Protein AF-A0A959F912-F1 (afdb_monomer)

Solvent-accessible surface area (backbone atoms only — not comparable to full-atom values): 13655 Å² total; per-residue (Å²): 134,69,64,67,59,50,51,50,47,46,48,45,27,67,80,65,75,42,42,72,68,53,50,55,48,48,48,49,59,74,72,33,83,85,62,91,58,66,80,39,68,68,54,30,54,47,53,14,71,49,39,77,30,53,47,70,42,39,74,46,10,72,90,53,38,53,70,70,55,45,54,65,76,41,43,65,58,44,37,48,44,13,48,79,61,28,29,32,15,33,30,50,53,40,47,55,45,43,29,72,75,66,35,59,70,25,51,52,32,41,61,47,32,41,78,38,55,56,76,56,77,45,31,36,79,48,60,52,43,58,67,57,49,38,64,73,66,74,49,94,66,51,57,35,57,50,50,38,43,37,44,12,49,87,50,32,50,52,50,53,34,48,50,39,40,53,37,36,53,48,22,21,63,50,23,73,21,39,39,33,52,84,22,44,25,46,41,33,33,34,48,64,60,32,66,69,50,28,48,55,53,16,43,55,47,23,68,70,48,71,84,50,73,88,42,86,65,63,45,75,39,85,35,51,86,38,71,62,9,32,50,33,57,78,48,48,77,81,33,57,94,36,65,38,77,47,60,80,68,86,76,60,46,28,40,40,38,68,66

Radius of gyration: 19.72 Å; Cα contacts (8 Å, |Δi|>4): 394; chains: 1; bounding box: 38×39×63 Å

Mean predicted aligned error: 9.76 Å

pLDDT: mean 78.01, std 17.85, range [40.06, 98.0]

Secondary structure (DSSP, 8-state):
--HHHHHHHHHHHHHHSS-HHHHHHHHHHHHHTT---TT-HHHHHHHHHHH---HHHHTTBTTT--HHHHHHHTHHHHHHHHHHHTS-HHHHHHHHHHHHHT-HHHHHHHHHHHHSTTTS---TTTT--HHHHHHHHTS---HHHHHHHHHBHHHHHHHHHHHHHHHHHHHHHHHTSEE-TT-HHHHHHHHHH-HHHHHHHHHHHHHHHTTS----SPEEE--TTSHHHHHHHHHGGGGGGG--PPPPPTT--EEEEE-

Structure (mmCIF, N/CA/C/O backbone):
data_AF-A0A959F912-F1
#
_entry.id   AF-A0A959F912-F1
#
loop_
_atom_site.group_PDB
_atom_site.id
_atom_site.type_symbol
_atom_site.label_atom_id
_atom_site.label_alt_id
_atom_site.label_comp_id
_atom_site.label_asym_id
_atom_site.label_entity_id
_atom_site.label_seq_id
_atom_site.pdbx_PDB_ins_code
_atom_site.Cartn_x
_atom_site.Cartn_y
_atom_site.Cartn_z
_atom_site.occupancy
_atom_site.B_iso_or_equiv
_atom_site.auth_seq_id
_atom_site.auth_comp_id
_atom_site.auth_asym_id
_atom_site.auth_atom_id
_atom_site.pdbx_PDB_model_num
ATOM 1 N N . MET A 1 1 ? -17.535 10.616 -15.389 1.00 44.78 1 MET A N 1
ATOM 2 C CA . MET A 1 1 ? -16.067 10.427 -15.461 1.00 44.78 1 MET A CA 1
ATOM 3 C C . MET A 1 1 ? -15.340 11.565 -16.211 1.00 44.78 1 MET A C 1
ATOM 5 O O . MET A 1 1 ? -14.201 11.371 -16.588 1.00 44.78 1 MET A O 1
ATOM 9 N N . SER A 1 2 ? -15.908 12.763 -16.421 1.00 43.06 2 SER A N 1
ATOM 10 C CA . SER A 1 2 ? -15.491 13.595 -17.574 1.00 43.06 2 SER A CA 1
ATOM 11 C C . SER A 1 2 ? -14.604 14.822 -17.328 1.00 43.06 2 SER A C 1
ATOM 13 O O . SER A 1 2 ? -13.930 15.229 -18.269 1.00 43.06 2 SER A O 1
ATOM 15 N N . ASP A 1 3 ? -14.538 15.418 -16.135 1.00 43.94 3 ASP A N 1
ATOM 16 C CA . ASP A 1 3 ? -13.946 16.772 -16.049 1.00 43.94 3 ASP A CA 1
ATOM 17 C C . ASP A 1 3 ? -12.485 16.758 -15.602 1.00 43.94 3 ASP A C 1
ATOM 19 O O . ASP A 1 3 ? -11.643 17.445 -16.174 1.00 43.94 3 ASP A O 1
ATOM 23 N N . LEU A 1 4 ? -12.150 15.905 -14.631 1.00 40.06 4 LEU A N 1
ATOM 24 C CA . LEU A 1 4 ? -10.790 15.815 -14.101 1.00 40.06 4 LEU A CA 1
ATOM 25 C C . LEU A 1 4 ? -9.831 15.156 -15.099 1.00 40.06 4 LEU A C 1
ATOM 27 O O . LEU A 1 4 ? -8.718 15.635 -15.288 1.00 40.06 4 LEU A O 1
ATOM 31 N N . GLU A 1 5 ? -10.262 14.078 -15.761 1.00 41.69 5 GLU A N 1
ATOM 32 C CA . GLU A 1 5 ? -9.457 13.397 -16.781 1.00 41.69 5 GLU A CA 1
ATOM 33 C C . GLU A 1 5 ? -9.155 14.338 -17.956 1.00 41.69 5 GLU A C 1
ATOM 35 O O . GLU A 1 5 ? -8.015 14.418 -18.410 1.00 41.69 5 GLU A O 1
ATOM 40 N N . SER A 1 6 ? -10.148 15.118 -18.387 1.00 45.69 6 SER A N 1
ATOM 41 C CA . SER A 1 6 ? -9.995 16.132 -19.434 1.00 45.69 6 SER A CA 1
ATOM 42 C C . SER A 1 6 ? -9.048 17.255 -19.012 1.00 45.69 6 SER A C 1
ATOM 44 O O . SER A 1 6 ? -8.182 17.642 -19.795 1.00 45.69 6 SER A O 1
ATOM 46 N N . LEU A 1 7 ? -9.141 17.726 -17.763 1.00 45.50 7 LEU A N 1
ATOM 47 C CA . LEU A 1 7 ? -8.233 18.740 -17.219 1.00 45.50 7 LEU A CA 1
ATOM 48 C C . LEU A 1 7 ? -6.785 18.229 -17.141 1.00 45.50 7 LEU A C 1
ATOM 50 O O . LEU A 1 7 ? -5.849 18.958 -17.454 1.00 45.50 7 LEU A O 1
ATOM 54 N N . PHE A 1 8 ? -6.593 16.961 -16.769 1.00 49.97 8 PHE A N 1
ATOM 55 C CA . PHE A 1 8 ? -5.273 16.327 -16.713 1.00 49.97 8 PHE A CA 1
ATOM 56 C C . PHE A 1 8 ? -4.686 16.068 -18.102 1.00 49.97 8 PHE A C 1
ATOM 58 O O . PHE A 1 8 ? -3.508 16.337 -18.329 1.00 49.97 8 PHE A O 1
ATOM 65 N N . ARG A 1 9 ? -5.497 15.595 -19.053 1.00 49.97 9 ARG A N 1
ATOM 66 C CA . ARG A 1 9 ? -5.106 15.468 -20.465 1.00 49.97 9 ARG A CA 1
ATOM 67 C C . ARG A 1 9 ? -4.707 16.822 -21.044 1.00 49.97 9 ARG A C 1
ATOM 69 O O . ARG A 1 9 ? -3.709 16.901 -21.757 1.00 49.97 9 ARG A O 1
ATOM 76 N N . TRP A 1 10 ? -5.458 17.871 -20.707 1.00 58.19 10 TRP A N 1
ATOM 77 C CA . TRP A 1 10 ? -5.144 19.242 -21.087 1.00 58.19 10 TRP A CA 1
ATOM 78 C C . TRP A 1 10 ? -3.834 19.719 -20.458 1.00 58.19 10 TRP A C 1
ATOM 80 O O . TRP A 1 10 ? -2.995 20.228 -21.187 1.00 58.19 10 TRP A O 1
ATOM 90 N N . ALA A 1 11 ? -3.609 19.494 -19.161 1.00 49.31 11 ALA A N 1
ATOM 91 C CA . ALA A 1 11 ? -2.373 19.890 -18.484 1.00 49.31 11 ALA A CA 1
ATOM 92 C C . ALA A 1 11 ? -1.140 19.188 -19.078 1.00 49.31 11 ALA A C 1
ATOM 94 O O . ALA A 1 11 ? -0.163 19.842 -19.422 1.00 49.31 11 ALA A O 1
ATOM 95 N N . ILE A 1 12 ? -1.218 17.873 -19.317 1.00 50.97 12 ILE A N 1
ATOM 96 C CA . ILE A 1 12 ? -0.145 17.115 -19.982 1.00 50.97 12 ILE A CA 1
ATOM 97 C C . ILE A 1 12 ? 0.099 17.651 -21.398 1.00 50.97 12 ILE A C 1
ATOM 99 O O . ILE A 1 12 ? 1.242 17.835 -21.813 1.00 50.97 12 ILE A O 1
ATOM 103 N N . TYR A 1 13 ? -0.966 17.939 -22.145 1.00 46.75 13 TYR A N 1
ATOM 104 C CA . TYR A 1 13 ? -0.837 18.541 -23.466 1.00 46.75 13 TYR A CA 1
ATOM 105 C C . TYR A 1 13 ? -0.248 19.955 -23.417 1.00 46.75 13 TYR A C 1
ATOM 107 O O . TYR A 1 13 ? 0.535 20.320 -24.288 1.00 46.75 13 TYR A O 1
ATOM 115 N N . TYR A 1 14 ? -0.597 20.749 -22.412 1.00 59.88 14 TYR A N 1
ATOM 116 C CA . TYR A 1 14 ? -0.118 22.113 -22.252 1.00 59.88 14 TYR A CA 1
ATOM 117 C C . TYR A 1 14 ? 1.376 22.139 -21.907 1.00 59.88 14 TYR A C 1
ATOM 119 O O . TYR A 1 14 ? 2.149 22.813 -22.590 1.00 59.88 14 TYR A O 1
ATOM 127 N N . ASP A 1 15 ? 1.788 21.333 -20.929 1.00 46.44 15 ASP A N 1
ATOM 128 C CA . ASP A 1 15 ? 3.166 21.283 -20.434 1.00 46.44 15 ASP A CA 1
ATOM 129 C C . ASP A 1 15 ? 4.115 20.573 -21.408 1.00 46.44 15 ASP A C 1
ATOM 131 O O . ASP A 1 15 ? 5.275 20.959 -21.553 1.00 46.44 15 ASP A O 1
ATOM 135 N N . TYR A 1 16 ? 3.625 19.548 -22.113 1.00 47.44 16 TYR A N 1
ATOM 136 C CA . TYR A 1 16 ? 4.472 18.652 -22.908 1.00 47.44 16 TYR A CA 1
ATOM 137 C C . TYR A 1 16 ? 4.150 18.642 -24.404 1.00 47.44 16 TYR A C 1
ATOM 139 O O . TYR A 1 16 ? 4.799 17.926 -25.167 1.00 47.44 16 TYR A O 1
ATOM 147 N N . ARG A 1 17 ? 3.159 19.428 -24.850 1.00 56.03 17 ARG A N 1
ATOM 148 C CA . ARG A 1 17 ? 2.711 19.524 -26.257 1.00 56.03 17 ARG A CA 1
ATOM 149 C C . ARG A 1 17 ? 2.329 18.169 -26.874 1.00 56.03 17 ARG A C 1
ATOM 151 O O . ARG A 1 17 ? 2.382 17.991 -28.090 1.00 56.03 17 ARG A O 1
ATOM 158 N N . THR A 1 18 ? 1.946 17.192 -26.053 1.00 50.41 18 THR A N 1
ATOM 159 C CA .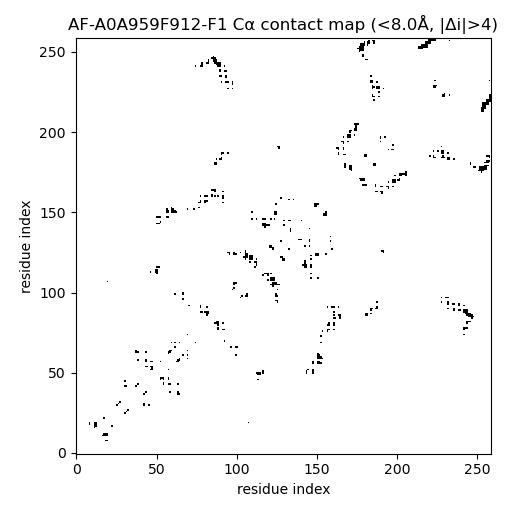 THR A 1 18 ? 1.618 15.825 -26.481 1.00 50.41 18 THR A CA 1
ATOM 160 C C . THR A 1 18 ? 0.531 15.226 -25.590 1.00 50.41 18 THR A C 1
ATOM 162 O O . THR A 1 18 ? 0.364 15.645 -24.451 1.00 50.41 18 THR A O 1
ATOM 165 N N . THR A 1 19 ? -0.237 14.256 -26.092 1.00 54.97 19 THR A N 1
ATOM 166 C CA . THR A 1 19 ? -1.267 13.577 -25.285 1.00 54.97 19 THR A CA 1
ATOM 167 C C . THR A 1 19 ? -0.702 12.313 -24.631 1.00 54.97 19 THR A C 1
ATOM 169 O O . THR A 1 19 ? 0.233 11.723 -25.182 1.00 54.97 19 THR A O 1
ATOM 172 N N . PRO A 1 20 ? -1.277 11.837 -23.511 1.00 49.97 20 PRO A N 1
ATOM 173 C CA . PRO A 1 20 ? -0.893 10.564 -22.893 1.00 49.97 20 PRO A CA 1
ATOM 174 C C . PRO A 1 20 ? -0.883 9.389 -23.882 1.00 49.97 20 PRO A C 1
ATOM 176 O O . PRO A 1 20 ? 0.063 8.607 -23.924 1.00 49.97 20 PRO A O 1
ATOM 179 N N . GLU A 1 21 ? -1.881 9.306 -24.765 1.00 54.38 21 GLU A N 1
ATOM 180 C CA . GLU A 1 21 ? -1.987 8.244 -25.775 1.00 54.38 21 GLU A CA 1
ATOM 181 C C . GLU A 1 21 ? -0.887 8.350 -26.820 1.00 54.38 21 GLU A C 1
ATOM 183 O O . GLU A 1 21 ? -0.426 7.342 -27.350 1.00 54.38 21 GLU A O 1
ATOM 188 N N . ARG A 1 22 ? -0.484 9.575 -27.161 1.00 51.34 22 ARG A N 1
ATOM 189 C CA . ARG A 1 22 ? 0.570 9.826 -28.138 1.00 51.34 22 ARG A CA 1
ATOM 190 C C . ARG A 1 22 ? 1.946 9.606 -27.520 1.00 51.34 22 ARG A C 1
ATOM 192 O O . ARG A 1 22 ? 2.813 9.097 -28.215 1.00 51.34 22 ARG A O 1
ATOM 199 N N . ILE A 1 23 ? 2.123 9.880 -26.226 1.00 55.25 23 ILE A N 1
ATOM 200 C CA . ILE A 1 23 ? 3.303 9.465 -25.453 1.00 55.25 23 ILE A CA 1
ATOM 201 C C . ILE A 1 23 ? 3.411 7.938 -25.465 1.00 55.25 23 ILE A C 1
ATOM 203 O O . ILE A 1 23 ? 4.433 7.414 -25.895 1.00 55.25 23 ILE A O 1
ATOM 207 N N . LEU A 1 24 ? 2.342 7.227 -25.095 1.00 51.06 24 LEU A N 1
ATOM 208 C CA . LEU A 1 24 ? 2.296 5.761 -25.085 1.00 51.06 24 LEU A CA 1
ATOM 209 C C . LEU A 1 24 ? 2.509 5.157 -26.477 1.00 51.06 24 LEU A C 1
ATOM 211 O O . LEU A 1 24 ? 3.242 4.186 -26.628 1.00 51.06 24 LEU A O 1
ATOM 215 N N . ARG A 1 25 ? 1.916 5.746 -27.517 1.00 50.78 25 ARG A N 1
ATOM 216 C CA . ARG A 1 25 ? 2.086 5.301 -28.907 1.00 50.78 25 ARG A CA 1
ATOM 217 C C . ARG A 1 25 ? 3.482 5.597 -29.440 1.00 50.78 25 ARG A C 1
ATOM 219 O O . ARG A 1 25 ? 4.031 4.775 -30.157 1.00 50.78 25 ARG A O 1
ATOM 226 N N . ASN A 1 26 ? 4.072 6.736 -29.090 1.00 53.75 26 ASN A N 1
ATOM 227 C CA . ASN A 1 26 ? 5.437 7.071 -29.485 1.00 53.75 26 ASN A CA 1
ATOM 228 C C . ASN A 1 26 ? 6.461 6.229 -28.722 1.00 53.75 26 ASN A C 1
ATOM 230 O O . ASN A 1 26 ? 7.445 5.832 -29.330 1.00 53.75 26 ASN A O 1
ATOM 234 N N . LEU A 1 27 ? 6.216 5.906 -27.447 1.00 53.22 27 LEU A N 1
ATOM 235 C CA . LEU A 1 27 ? 6.952 4.877 -26.706 1.00 53.22 27 LEU A CA 1
ATOM 236 C C . LEU A 1 27 ? 6.842 3.550 -27.436 1.00 53.22 27 LEU A C 1
ATOM 238 O O . LEU A 1 27 ? 7.850 2.979 -27.816 1.00 53.22 27 LEU A O 1
ATOM 242 N N . ARG A 1 28 ? 5.620 3.107 -27.732 1.00 47.22 28 ARG A N 1
ATOM 243 C CA . ARG A 1 28 ? 5.388 1.852 -28.441 1.00 47.22 28 ARG A CA 1
ATOM 244 C C . ARG A 1 28 ? 6.109 1.809 -29.798 1.00 47.22 28 ARG A C 1
ATOM 246 O O . ARG A 1 28 ? 6.754 0.828 -30.136 1.00 47.22 28 ARG A O 1
ATOM 253 N N . ASN A 1 29 ? 6.059 2.891 -30.563 1.00 50.75 29 ASN A N 1
ATOM 254 C CA . ASN A 1 29 ? 6.624 2.931 -31.910 1.00 50.75 29 ASN A CA 1
ATOM 255 C C . ASN A 1 29 ? 8.144 3.159 -31.928 1.00 50.75 29 ASN A C 1
ATOM 257 O O . ASN A 1 29 ? 8.811 2.635 -32.813 1.00 50.75 29 ASN A O 1
ATOM 261 N N . ARG A 1 30 ? 8.703 3.923 -30.976 1.00 49.84 30 ARG A N 1
ATOM 262 C CA . ARG A 1 30 ? 10.158 4.141 -30.864 1.00 49.84 30 ARG A CA 1
ATOM 263 C C . ARG A 1 30 ? 10.879 3.001 -30.155 1.00 49.84 30 ARG A C 1
ATOM 265 O O . ARG A 1 30 ? 12.046 2.784 -30.448 1.00 49.84 30 ARG A O 1
ATOM 272 N N . LEU A 1 31 ? 10.216 2.323 -29.219 1.00 44.19 31 LEU A N 1
ATOM 273 C CA . LEU A 1 31 ? 10.822 1.263 -28.415 1.00 44.19 31 LEU A CA 1
ATOM 274 C C . LEU A 1 31 ? 10.673 -0.115 -29.046 1.00 44.19 31 LEU A C 1
ATOM 276 O O . LEU A 1 31 ? 11.591 -0.912 -28.917 1.00 44.19 31 LEU A O 1
ATOM 280 N N . TYR A 1 32 ? 9.546 -0.403 -29.707 1.00 46.00 32 TYR A N 1
ATOM 281 C CA . TYR A 1 32 ? 9.246 -1.792 -30.043 1.00 46.00 32 TYR A CA 1
ATOM 282 C C . TYR A 1 32 ? 9.566 -2.185 -31.468 1.00 46.00 32 TYR A C 1
ATOM 284 O O . TYR A 1 32 ? 9.829 -3.353 -31.637 1.00 46.00 32 TYR A O 1
ATOM 292 N N . GLY A 1 33 ? 9.540 -1.338 -32.503 1.00 45.06 33 GLY A N 1
ATOM 293 C CA . GLY A 1 33 ? 9.852 -1.814 -33.869 1.00 45.06 33 GLY A CA 1
ATOM 294 C C . GLY A 1 33 ? 9.206 -3.169 -34.262 1.00 45.06 33 GLY A C 1
ATOM 295 O O . GLY A 1 33 ? 9.808 -3.926 -35.011 1.00 45.06 33 GLY A O 1
ATOM 296 N N . GLY A 1 34 ? 8.029 -3.514 -33.711 1.00 46.81 34 GLY A N 1
ATOM 297 C CA . GLY A 1 34 ? 7.394 -4.834 -33.875 1.00 46.81 34 GLY A CA 1
ATOM 298 C C . GLY A 1 34 ? 7.745 -5.948 -32.863 1.00 46.81 34 GLY A C 1
ATOM 299 O O . GLY A 1 34 ? 7.365 -7.089 -33.102 1.00 46.81 34 GLY A O 1
ATOM 300 N N . VAL A 1 35 ? 8.420 -5.676 -31.745 1.00 43.31 35 VAL A N 1
ATOM 301 C CA . VAL A 1 35 ? 8.731 -6.663 -30.695 1.00 43.31 35 VAL A CA 1
ATOM 302 C C . VAL A 1 35 ? 7.506 -6.866 -29.795 1.00 43.31 35 VAL A C 1
ATOM 304 O O . VAL A 1 35 ? 6.984 -5.920 -29.207 1.00 43.31 35 VAL A O 1
ATOM 307 N N . ASN A 1 36 ? 7.025 -8.110 -29.721 1.00 47.91 36 ASN A N 1
ATOM 308 C CA . ASN A 1 36 ? 5.838 -8.518 -28.955 1.00 47.91 36 ASN A CA 1
ATOM 309 C C . ASN A 1 36 ? 6.148 -8.935 -27.505 1.00 47.91 36 ASN A C 1
ATOM 311 O O . ASN A 1 36 ? 5.223 -9.317 -26.792 1.00 47.91 36 ASN A O 1
ATOM 315 N N . ASP A 1 37 ? 7.410 -8.875 -27.072 1.00 47.88 37 ASP A N 1
ATOM 316 C CA . ASP A 1 37 ? 7.833 -9.369 -25.761 1.00 47.88 37 ASP A CA 1
ATOM 317 C C . ASP A 1 37 ? 8.404 -8.241 -24.887 1.00 47.88 37 ASP A C 1
ATOM 319 O O . ASP A 1 37 ? 9.420 -7.625 -25.206 1.00 47.88 37 ASP A O 1
ATOM 323 N N . LEU A 1 38 ? 7.709 -7.944 -23.786 1.00 51.53 38 LEU A N 1
ATOM 324 C CA . LEU A 1 38 ? 8.070 -6.904 -22.811 1.00 51.53 38 LEU A CA 1
ATOM 325 C C . LEU A 1 38 ? 9.255 -7.315 -21.920 1.00 51.53 38 LEU A C 1
ATOM 327 O O . LEU A 1 38 ? 9.827 -6.461 -21.242 1.00 51.53 38 LEU A O 1
ATOM 331 N N . HIS A 1 39 ? 9.642 -8.595 -21.960 1.00 51.22 39 HIS A N 1
ATOM 332 C CA . HIS A 1 39 ? 10.802 -9.148 -21.252 1.00 51.22 39 HIS A CA 1
ATOM 333 C C . HIS A 1 39 ? 12.096 -9.099 -22.070 1.00 51.22 39 HIS A C 1
ATOM 335 O O . HIS A 1 39 ? 13.132 -9.589 -21.617 1.00 51.22 39 HIS A O 1
ATOM 341 N N . ASP A 1 40 ? 12.067 -8.503 -23.264 1.00 61.06 40 ASP A N 1
ATOM 342 C CA . ASP A 1 40 ? 13.269 -8.299 -24.061 1.00 61.06 40 ASP A CA 1
ATOM 343 C C . ASP A 1 40 ? 14.259 -7.391 -23.306 1.00 61.06 40 ASP A C 1
ATOM 345 O O . ASP A 1 40 ? 13.958 -6.254 -22.924 1.00 61.06 40 ASP A O 1
ATOM 349 N N . THR A 1 41 ? 15.481 -7.890 -23.118 1.00 62.09 41 THR A N 1
ATOM 350 C CA . THR A 1 41 ? 16.633 -7.163 -22.570 1.00 62.09 41 THR A CA 1
ATOM 351 C C . THR A 1 41 ? 16.823 -5.796 -23.246 1.00 62.09 41 THR A C 1
ATOM 353 O O . THR A 1 41 ? 17.310 -4.850 -22.619 1.00 62.09 41 THR A O 1
ATOM 356 N N . SER A 1 42 ? 16.404 -5.650 -24.510 1.00 65.44 42 SER A N 1
ATOM 357 C CA . SER A 1 42 ? 16.402 -4.377 -25.232 1.00 65.44 42 SER A CA 1
ATOM 358 C C . SER A 1 42 ? 15.496 -3.317 -24.578 1.00 65.44 42 SER A C 1
ATOM 360 O O . SER A 1 42 ? 15.933 -2.178 -24.396 1.00 65.44 42 SER A O 1
ATOM 362 N N . VAL A 1 43 ? 14.292 -3.689 -24.128 1.00 66.94 43 VAL A N 1
ATOM 363 C CA . VAL A 1 43 ? 13.301 -2.802 -23.492 1.00 66.94 43 VAL A CA 1
ATOM 364 C C . VAL A 1 43 ? 13.783 -2.357 -22.111 1.00 66.94 43 VAL A C 1
ATOM 366 O O . VAL A 1 43 ? 13.762 -1.162 -21.799 1.00 66.94 43 VAL A O 1
ATOM 369 N N . ILE A 1 44 ? 14.311 -3.294 -21.317 1.00 74.06 44 ILE A N 1
ATOM 370 C CA . ILE A 1 44 ? 14.886 -3.019 -19.991 1.00 74.06 44 ILE A CA 1
ATOM 371 C C . ILE A 1 44 ? 16.026 -1.996 -20.096 1.00 74.06 44 ILE A C 1
ATOM 373 O O . ILE A 1 44 ? 16.060 -1.010 -19.356 1.00 74.06 44 ILE A O 1
ATOM 377 N N . ASN A 1 45 ? 16.931 -2.182 -21.060 1.00 73.94 45 ASN A N 1
ATOM 378 C CA . ASN A 1 45 ? 18.066 -1.285 -21.275 1.00 73.94 45 ASN A CA 1
ATOM 379 C C . ASN A 1 45 ? 17.653 0.108 -21.766 1.00 73.94 45 ASN A C 1
ATOM 381 O O . ASN A 1 45 ? 18.383 1.080 -21.553 1.00 73.94 45 ASN A O 1
ATOM 385 N N . VAL A 1 46 ? 16.516 0.248 -22.454 1.00 73.00 46 VAL A N 1
ATOM 386 C CA . VAL A 1 46 ? 16.017 1.577 -22.825 1.00 73.00 46 VAL A CA 1
ATOM 387 C C . VAL A 1 46 ? 15.402 2.283 -21.622 1.00 73.00 46 VAL A C 1
ATOM 389 O O . VAL A 1 46 ? 15.775 3.423 -21.357 1.00 73.00 46 VAL A O 1
ATOM 392 N N . TYR A 1 47 ? 14.531 1.623 -20.857 1.00 73.06 47 TYR A N 1
ATOM 393 C CA . TYR A 1 47 ? 13.958 2.237 -19.656 1.00 73.06 47 TYR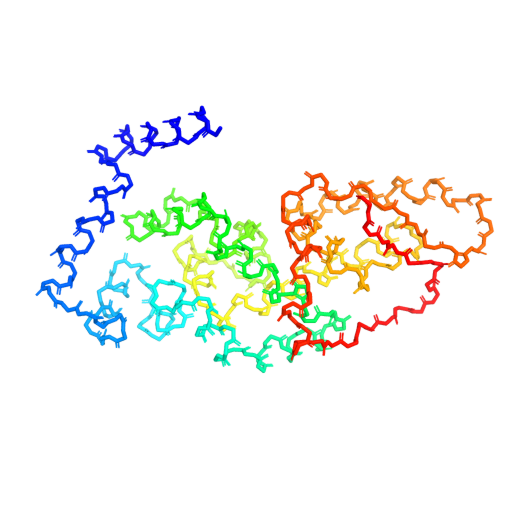 A CA 1
ATOM 394 C C . TYR A 1 47 ? 15.027 2.603 -18.627 1.00 73.06 47 TYR A C 1
ATOM 396 O O . TYR A 1 47 ? 14.964 3.691 -18.062 1.00 73.06 47 TYR A O 1
ATOM 404 N N . SER A 1 48 ? 16.047 1.760 -18.451 1.00 78.44 48 SER A N 1
ATOM 405 C CA . SER A 1 48 ? 17.188 2.059 -17.581 1.00 78.44 48 SER A CA 1
ATOM 406 C C . SER A 1 48 ? 17.892 3.358 -17.994 1.00 78.44 48 SER A C 1
ATOM 408 O O . SER A 1 48 ? 18.103 4.234 -17.162 1.00 78.44 48 SER A O 1
ATOM 410 N N . ARG A 1 49 ? 18.149 3.553 -19.296 1.00 75.06 49 ARG A N 1
ATOM 411 C CA . ARG A 1 49 ? 18.765 4.784 -19.827 1.00 75.06 49 ARG A CA 1
ATOM 412 C C . ARG A 1 49 ? 17.878 6.026 -19.732 1.00 75.06 49 ARG A C 1
ATOM 414 O O . ARG A 1 49 ? 18.404 7.127 -19.686 1.00 75.06 49 ARG A O 1
ATOM 421 N N . LEU A 1 50 ? 16.555 5.866 -19.776 1.00 70.94 50 LEU A N 1
ATOM 422 C CA . LEU A 1 50 ? 15.614 6.991 -19.706 1.00 70.94 50 LEU A CA 1
ATOM 423 C C . LEU A 1 50 ? 15.343 7.455 -18.270 1.00 70.94 50 LEU A C 1
ATOM 425 O O . LEU A 1 50 ? 15.045 8.623 -18.050 1.00 70.94 50 LEU A O 1
ATOM 429 N N . THR A 1 51 ? 15.406 6.536 -17.310 1.00 69.38 51 THR A N 1
ATOM 430 C CA . THR A 1 51 ? 15.010 6.779 -15.913 1.00 69.38 51 THR A CA 1
ATOM 431 C C . THR A 1 51 ? 16.184 6.982 -14.963 1.00 69.38 51 THR A C 1
ATOM 433 O O . THR A 1 51 ? 15.959 7.327 -13.807 1.00 69.38 51 THR A O 1
ATOM 436 N N . ASP A 1 52 ? 17.409 6.719 -15.426 1.00 77.25 52 ASP A N 1
ATOM 437 C CA . ASP A 1 52 ? 18.622 6.562 -14.613 1.00 77.25 52 ASP A CA 1
ATOM 438 C C . ASP A 1 52 ? 18.549 5.416 -13.578 1.00 77.25 52 ASP A C 1
ATOM 440 O O . ASP A 1 52 ? 19.441 5.267 -12.742 1.00 77.25 52 ASP A O 1
ATOM 444 N N . CYS A 1 53 ? 17.520 4.563 -13.636 1.00 79.62 53 CYS A N 1
ATOM 445 C CA . CYS A 1 53 ? 17.423 3.370 -12.797 1.00 79.62 53 CYS A CA 1
ATOM 446 C C . CYS A 1 53 ? 18.268 2.234 -13.368 1.00 79.62 53 CYS A C 1
ATOM 448 O O . CYS A 1 53 ? 18.437 2.118 -14.584 1.00 79.62 53 CYS A O 1
ATOM 450 N N . SER A 1 54 ? 18.763 1.336 -12.515 1.00 87.25 54 SER A N 1
ATOM 451 C CA . SER A 1 54 ? 19.517 0.180 -13.002 1.00 87.25 54 SER A CA 1
ATOM 452 C C . SER A 1 54 ? 18.623 -0.760 -13.824 1.00 87.25 54 SER A C 1
ATOM 454 O O . SER A 1 54 ? 17.424 -0.892 -13.567 1.00 87.25 54 SER A O 1
ATOM 456 N N . ALA A 1 55 ? 19.206 -1.456 -14.805 1.00 85.69 55 ALA A N 1
ATOM 457 C CA . ALA A 1 55 ? 18.498 -2.481 -15.580 1.00 85.69 55 ALA A CA 1
ATOM 458 C C . ALA A 1 55 ? 17.842 -3.533 -14.669 1.00 85.69 55 ALA A C 1
ATOM 460 O O . ALA A 1 55 ? 16.728 -3.991 -14.920 1.00 85.69 55 ALA A O 1
ATOM 461 N N . GLU A 1 56 ? 18.504 -3.858 -13.559 1.00 88.75 56 GLU A N 1
ATOM 462 C CA . GLU A 1 56 ? 17.980 -4.762 -12.547 1.00 88.75 56 GLU A CA 1
ATOM 463 C C . GLU A 1 56 ? 16.705 -4.206 -11.885 1.00 88.75 56 GLU A C 1
ATOM 465 O O . GLU A 1 56 ? 15.698 -4.908 -11.838 1.00 88.75 56 GLU A O 1
ATOM 470 N N . GLN A 1 57 ? 16.694 -2.939 -11.453 1.00 86.06 57 GLN A N 1
ATOM 471 C CA . GLN A 1 57 ? 15.502 -2.287 -10.888 1.00 86.06 57 GLN A CA 1
ATOM 472 C C . GLN A 1 57 ? 14.345 -2.242 -11.892 1.00 86.06 57 GLN A C 1
ATOM 474 O O . GLN A 1 57 ? 13.203 -2.550 -11.548 1.00 86.06 57 GLN A O 1
ATOM 479 N N . ILE A 1 58 ? 14.640 -1.925 -13.155 1.00 82.62 58 ILE A N 1
ATOM 480 C CA . ILE A 1 58 ? 13.640 -1.907 -14.225 1.00 82.62 58 ILE A CA 1
ATOM 481 C C . ILE A 1 58 ? 13.045 -3.296 -14.456 1.00 82.62 58 ILE A C 1
ATOM 483 O O . ILE A 1 58 ? 11.825 -3.403 -14.555 1.00 82.62 58 ILE A O 1
ATOM 487 N N . SER A 1 59 ? 13.857 -4.358 -14.458 1.00 84.00 59 SER A N 1
ATOM 488 C CA . SER A 1 59 ? 13.391 -5.749 -14.622 1.00 84.00 59 SER A CA 1
ATOM 489 C C . SER A 1 59 ? 12.423 -6.227 -13.527 1.00 84.00 59 SER A C 1
ATOM 491 O O . SER A 1 59 ? 11.785 -7.276 -13.650 1.00 84.00 59 SER A O 1
ATOM 493 N N . ARG A 1 60 ? 12.338 -5.470 -12.428 1.00 87.31 60 ARG A N 1
ATOM 494 C CA . ARG A 1 60 ? 11.452 -5.705 -11.286 1.00 87.31 60 ARG A CA 1
ATOM 495 C C . ARG A 1 60 ? 10.306 -4.701 -11.200 1.00 87.31 60 ARG A C 1
ATOM 497 O O . ARG A 1 60 ? 9.573 -4.702 -10.216 1.00 87.31 60 ARG A O 1
ATOM 504 N N . SER A 1 61 ? 10.159 -3.829 -12.190 1.00 78.81 61 SER A N 1
ATOM 505 C CA . SER A 1 61 ? 9.208 -2.724 -12.135 1.00 78.81 61 SER A CA 1
ATOM 506 C C . SER A 1 61 ? 7.886 -3.015 -12.830 1.00 78.81 61 SER A C 1
ATOM 508 O O . SER A 1 61 ? 7.798 -3.850 -13.731 1.00 78.81 61 SER A O 1
ATOM 510 N N . HIS A 1 62 ? 6.858 -2.243 -12.470 1.00 73.94 62 HIS A N 1
ATOM 511 C CA . HIS A 1 62 ? 5.561 -2.260 -13.153 1.00 73.94 62 HIS A CA 1
ATOM 512 C C . HIS A 1 62 ? 5.626 -1.823 -14.625 1.00 73.94 62 HIS A C 1
ATOM 514 O O . HIS A 1 62 ? 4.639 -1.953 -15.345 1.00 73.94 62 HIS A O 1
ATOM 520 N N . LEU A 1 63 ? 6.759 -1.275 -15.080 1.00 73.19 63 LEU A N 1
ATOM 521 C CA . LEU A 1 63 ? 6.943 -0.883 -16.476 1.00 73.19 63 LEU A CA 1
ATOM 522 C C . LEU A 1 63 ? 7.051 -2.093 -17.406 1.00 73.19 63 LEU A C 1
ATOM 524 O O . LEU A 1 63 ? 6.728 -1.972 -18.585 1.00 73.19 63 LEU A O 1
ATOM 528 N N . VAL A 1 64 ? 7.505 -3.234 -16.880 1.00 74.00 64 VAL A N 1
ATOM 529 C CA . VAL A 1 64 ? 7.755 -4.460 -17.658 1.00 74.00 64 VAL A CA 1
ATOM 530 C C . VAL A 1 64 ? 7.070 -5.698 -17.076 1.00 74.00 64 VAL A C 1
ATOM 532 O O . VAL A 1 64 ? 6.969 -6.705 -17.764 1.00 74.00 64 VAL A O 1
ATOM 535 N N . LEU A 1 65 ? 6.572 -5.634 -15.836 1.00 71.25 65 LEU A N 1
ATOM 536 C CA . LEU A 1 65 ? 5.800 -6.709 -15.208 1.00 71.25 65 LEU A CA 1
ATOM 537 C C . LEU A 1 65 ? 4.315 -6.364 -15.185 1.00 71.25 65 LEU A C 1
ATOM 539 O O . LEU A 1 65 ? 3.940 -5.301 -14.699 1.00 71.25 65 LEU A O 1
ATOM 543 N N . SER A 1 66 ? 3.457 -7.290 -15.609 1.00 73.50 66 SER A N 1
ATOM 544 C CA . SER A 1 66 ? 2.029 -7.240 -15.285 1.00 73.50 66 SER A CA 1
ATOM 545 C C . SER A 1 66 ? 1.793 -7.462 -13.785 1.00 73.50 66 SER A C 1
ATOM 547 O O . SER A 1 66 ? 2.621 -8.051 -13.085 1.00 73.50 66 SER A O 1
ATOM 549 N N . ILE A 1 67 ? 0.622 -7.062 -13.274 1.00 79.38 67 ILE A N 1
ATOM 550 C CA . ILE A 1 67 ? 0.278 -7.297 -11.862 1.00 79.38 67 ILE A CA 1
ATOM 551 C C . ILE A 1 67 ? 0.260 -8.789 -11.503 1.00 79.38 67 ILE A C 1
ATOM 553 O O . ILE A 1 67 ? 0.703 -9.165 -10.422 1.00 79.38 67 ILE A O 1
ATOM 557 N N . SER A 1 68 ? -0.184 -9.657 -12.417 1.00 77.50 68 SER A N 1
ATOM 558 C CA . SER A 1 68 ? -0.186 -11.108 -12.194 1.00 77.50 68 SER A CA 1
ATOM 559 C C . SER A 1 68 ? 1.236 -11.652 -12.046 1.00 77.50 68 SER A C 1
ATOM 561 O O . SER A 1 68 ? 1.505 -12.437 -11.137 1.00 77.50 68 SER A O 1
ATOM 563 N N . GLU A 1 69 ? 2.158 -11.225 -12.913 1.00 80.25 69 GLU A N 1
ATOM 564 C CA . GLU A 1 69 ? 3.570 -11.615 -12.828 1.00 80.25 69 GLU A CA 1
ATOM 565 C C . GLU A 1 69 ? 4.219 -11.068 -11.558 1.00 80.25 69 GLU A C 1
ATOM 567 O O . GLU A 1 69 ? 4.938 -11.797 -10.878 1.00 80.25 69 GLU A O 1
ATOM 572 N N . PHE A 1 70 ? 3.928 -9.815 -11.199 1.00 85.06 70 PHE A N 1
ATOM 573 C CA . PHE A 1 70 ? 4.423 -9.201 -9.972 1.00 85.06 70 PHE A CA 1
ATOM 574 C C . PHE A 1 70 ? 3.979 -9.989 -8.734 1.00 85.06 70 PHE A C 1
ATOM 576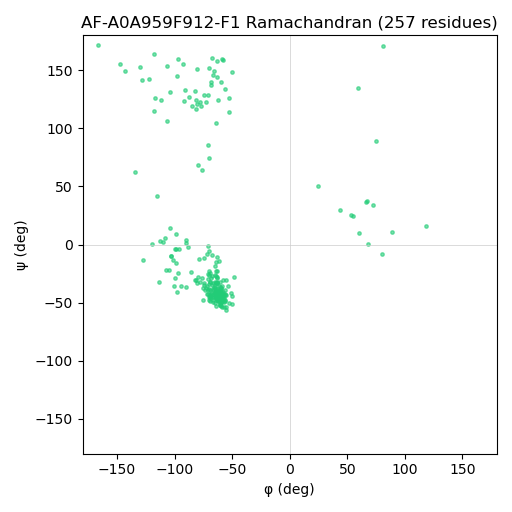 O O . PHE A 1 70 ? 4.814 -10.403 -7.928 1.00 85.06 70 PHE A O 1
ATOM 583 N N . LEU A 1 71 ? 2.674 -10.240 -8.591 1.00 86.38 71 LEU A N 1
ATOM 584 C CA . LEU A 1 71 ? 2.125 -10.964 -7.444 1.00 86.38 71 LEU A CA 1
ATOM 585 C C . LEU A 1 71 ? 2.644 -12.402 -7.382 1.00 86.38 71 LEU A C 1
ATOM 587 O O . LEU A 1 71 ? 2.946 -12.886 -6.295 1.00 86.38 71 LEU A O 1
ATOM 591 N N . GLY A 1 72 ? 2.792 -13.071 -8.529 1.00 88.69 72 GLY A N 1
ATOM 592 C CA . GLY A 1 72 ? 3.367 -14.412 -8.601 1.00 88.69 72 GLY A CA 1
ATOM 593 C C . GLY A 1 72 ? 4.839 -14.444 -8.184 1.00 88.69 72 GLY A C 1
ATOM 594 O O . GLY A 1 72 ? 5.221 -15.237 -7.322 1.00 88.69 72 GLY A O 1
ATOM 595 N N . ARG A 1 73 ? 5.663 -13.556 -8.755 1.00 93.06 73 ARG A N 1
ATOM 596 C CA . ARG A 1 73 ? 7.118 -13.513 -8.538 1.00 93.06 73 ARG A CA 1
ATOM 597 C C . ARG A 1 73 ? 7.491 -13.066 -7.127 1.00 93.06 73 ARG A C 1
ATOM 599 O O . ARG A 1 73 ? 8.409 -13.631 -6.542 1.00 93.06 73 ARG A O 1
ATOM 606 N N . TYR A 1 74 ? 6.774 -12.089 -6.573 1.00 94.44 74 TYR A N 1
ATOM 607 C CA . TYR A 1 74 ? 7.097 -11.478 -5.278 1.00 94.44 74 TYR A CA 1
ATOM 608 C C . TYR A 1 74 ? 6.197 -11.937 -4.130 1.00 94.44 74 TYR A C 1
ATOM 610 O O . TYR A 1 74 ? 6.221 -11.342 -3.050 1.00 94.44 74 TYR A O 1
ATOM 618 N N . LYS A 1 75 ? 5.432 -13.021 -4.317 1.00 96.00 75 LYS A N 1
ATOM 619 C CA . LYS A 1 75 ? 4.535 -13.554 -3.286 1.00 96.00 75 LYS A CA 1
ATOM 620 C C . LYS A 1 75 ? 5.225 -13.737 -1.935 1.00 96.00 75 LYS A C 1
ATOM 622 O O . LYS A 1 75 ? 4.732 -13.263 -0.914 1.00 96.00 75 LYS A O 1
ATOM 627 N N . GLN A 1 76 ? 6.373 -14.415 -1.938 1.00 97.38 76 GLN A N 1
ATOM 628 C CA . GLN A 1 76 ? 7.110 -14.708 -0.709 1.00 97.38 76 GLN A CA 1
ATOM 629 C C . GLN A 1 76 ? 7.660 -13.438 -0.058 1.00 97.38 76 GLN A C 1
ATOM 631 O O . GLN A 1 76 ? 7.558 -13.303 1.157 1.00 97.38 76 GLN A O 1
ATOM 636 N N . ASN A 1 77 ? 8.155 -12.477 -0.846 1.00 97.12 77 ASN A N 1
ATOM 637 C CA . ASN A 1 77 ? 8.616 -11.188 -0.330 1.00 97.12 77 ASN A CA 1
ATOM 638 C C . ASN A 1 77 ? 7.479 -10.431 0.366 1.00 97.12 77 ASN A C 1
ATOM 640 O O . ASN A 1 77 ? 7.647 -9.991 1.498 1.00 97.12 77 ASN A O 1
ATOM 644 N N . ILE A 1 78 ? 6.299 -10.346 -0.259 1.00 96.56 78 ILE A N 1
ATOM 645 C CA . ILE A 1 78 ? 5.123 -9.688 0.333 1.00 96.56 78 ILE A CA 1
ATOM 646 C C . ILE A 1 78 ? 4.747 -10.349 1.663 1.00 96.56 78 ILE A C 1
ATOM 648 O O . ILE A 1 78 ? 4.590 -9.667 2.676 1.00 96.56 78 ILE A O 1
ATOM 652 N N . MET A 1 79 ? 4.639 -11.681 1.679 1.00 98.00 79 MET A N 1
ATOM 653 C CA . MET A 1 79 ? 4.279 -12.427 2.887 1.00 98.00 79 MET A CA 1
ATOM 654 C C . MET A 1 79 ? 5.329 -12.284 3.995 1.00 98.00 79 MET A C 1
ATOM 656 O O . MET A 1 79 ? 4.969 -12.136 5.162 1.00 98.00 79 MET A O 1
ATOM 660 N N . GLN A 1 80 ? 6.618 -12.318 3.650 1.00 97.75 80 GLN A N 1
ATOM 661 C CA . GLN A 1 80 ? 7.715 -12.178 4.604 1.00 97.75 80 GLN A CA 1
ATOM 662 C C . GLN A 1 80 ? 7.757 -10.774 5.215 1.00 97.75 80 GLN A C 1
ATOM 664 O O . GLN A 1 80 ? 7.822 -10.658 6.439 1.00 97.75 80 GLN A O 1
ATOM 669 N N . GLU A 1 81 ? 7.676 -9.723 4.394 1.00 96.56 81 GLU A N 1
ATOM 670 C CA . GLU A 1 81 ? 7.715 -8.332 4.861 1.00 96.56 81 GLU A CA 1
ATOM 671 C C . GLU A 1 81 ? 6.493 -7.972 5.719 1.00 96.56 81 GLU A C 1
ATOM 673 O O . GLU A 1 81 ? 6.623 -7.245 6.708 1.00 96.56 81 GLU A O 1
ATOM 678 N N . ALA A 1 82 ? 5.313 -8.504 5.384 1.00 96.19 82 ALA A N 1
ATOM 679 C CA . ALA A 1 82 ? 4.108 -8.334 6.190 1.00 96.19 82 ALA A CA 1
ATOM 680 C C . ALA A 1 82 ? 4.198 -9.089 7.524 1.00 96.19 82 ALA A C 1
ATOM 682 O O . ALA A 1 82 ? 3.918 -8.519 8.581 1.00 96.19 82 ALA A O 1
ATOM 683 N N . ARG A 1 83 ? 4.651 -10.352 7.497 1.00 96.56 83 ARG A N 1
ATOM 684 C CA . ARG A 1 83 ? 4.815 -11.180 8.700 1.00 96.56 83 ARG A CA 1
ATOM 685 C C . ARG A 1 83 ? 5.834 -10.583 9.664 1.00 96.56 83 ARG A C 1
ATOM 687 O O . ARG A 1 83 ? 5.548 -10.514 10.855 1.00 96.56 83 ARG A O 1
ATOM 694 N N . SER A 1 84 ? 6.989 -10.128 9.175 1.00 96.38 84 SER A N 1
ATOM 695 C CA . SER A 1 84 ? 8.029 -9.521 10.021 1.00 96.38 84 SER A CA 1
ATOM 696 C C . SER A 1 84 ? 7.566 -8.231 10.706 1.00 96.38 84 SER A C 1
ATOM 698 O O . SER A 1 84 ? 8.094 -7.867 11.753 1.00 96.38 84 SER A O 1
ATOM 700 N N . ARG A 1 85 ? 6.546 -7.566 10.150 1.00 95.12 85 ARG A N 1
ATOM 701 C CA . ARG A 1 85 ? 5.919 -6.356 10.705 1.00 95.12 85 ARG A CA 1
ATOM 702 C C . ARG A 1 85 ? 4.620 -6.620 11.460 1.00 95.12 85 ARG A C 1
ATOM 704 O O . ARG A 1 85 ? 4.054 -5.687 12.026 1.00 95.12 85 ARG A O 1
ATOM 711 N N . GLY A 1 86 ? 4.138 -7.860 11.482 1.00 94.62 86 GLY A N 1
ATOM 712 C CA . GLY A 1 86 ? 2.900 -8.226 12.162 1.00 94.62 86 GLY A CA 1
ATOM 713 C C . GLY A 1 86 ? 1.643 -7.612 11.537 1.00 94.62 86 GLY A C 1
ATOM 714 O O . GLY A 1 86 ? 0.728 -7.242 12.272 1.00 94.62 86 GLY A O 1
ATOM 715 N N . ILE A 1 87 ? 1.589 -7.489 10.208 1.00 95.25 87 ILE A N 1
ATOM 716 C CA . ILE A 1 87 ? 0.398 -7.056 9.458 1.00 95.25 87 ILE A CA 1
ATOM 717 C C . ILE A 1 87 ? -0.090 -8.163 8.511 1.00 95.25 87 ILE A C 1
ATOM 719 O O . ILE A 1 87 ? 0.635 -9.117 8.223 1.00 95.25 87 ILE A O 1
ATOM 723 N N . ASP A 1 88 ? -1.324 -8.039 8.023 1.00 96.44 88 ASP A N 1
ATOM 724 C CA . ASP A 1 88 ? -1.880 -8.954 7.023 1.00 96.44 88 ASP A CA 1
ATOM 725 C C . ASP A 1 88 ? -1.318 -8.646 5.626 1.00 96.44 88 ASP A C 1
ATOM 727 O O . ASP A 1 88 ? -1.528 -7.555 5.085 1.00 96.44 88 ASP A O 1
ATOM 731 N N . ALA A 1 89 ? -0.631 -9.610 5.011 1.00 97.25 89 ALA A N 1
ATOM 732 C CA . ALA A 1 89 ? -0.076 -9.467 3.667 1.00 97.25 89 ALA A CA 1
ATOM 733 C C . ALA A 1 89 ? -1.156 -9.308 2.591 1.00 97.25 89 ALA A C 1
ATOM 735 O O . ALA A 1 89 ? -0.856 -8.779 1.520 1.00 97.25 89 ALA A O 1
ATOM 736 N N . ARG A 1 90 ? -2.414 -9.682 2.868 1.00 97.81 90 ARG A N 1
ATOM 737 C CA . ARG A 1 90 ? -3.539 -9.395 1.965 1.00 97.81 90 ARG A CA 1
ATOM 738 C C . ARG A 1 90 ? -3.732 -7.898 1.768 1.00 97.81 90 ARG A C 1
ATOM 740 O O . ARG A 1 90 ? -3.950 -7.477 0.639 1.00 97.81 90 ARG A O 1
ATOM 747 N N . ALA A 1 91 ? -3.580 -7.090 2.820 1.00 96.12 91 ALA A N 1
ATOM 748 C CA . ALA A 1 91 ? -3.678 -5.635 2.715 1.00 96.12 91 ALA A CA 1
ATOM 749 C C . ALA A 1 91 ? -2.579 -5.069 1.803 1.00 96.12 91 ALA A C 1
ATOM 751 O O . ALA A 1 91 ? -2.862 -4.236 0.945 1.00 96.12 91 ALA A O 1
ATOM 752 N N . VAL A 1 92 ? -1.346 -5.572 1.942 1.00 95.25 92 VAL A N 1
ATOM 753 C CA . VAL A 1 92 ? -0.197 -5.170 1.112 1.00 95.25 92 VAL A CA 1
ATOM 754 C C . VAL A 1 92 ? -0.431 -5.551 -0.351 1.00 95.25 92 VAL A C 1
ATOM 756 O O . VAL A 1 92 ? -0.362 -4.688 -1.223 1.00 95.25 92 VAL A O 1
ATOM 759 N N . ALA A 1 93 ? -0.758 -6.817 -0.624 1.00 95.44 93 ALA A N 1
ATOM 760 C CA . ALA A 1 93 ? -1.003 -7.308 -1.979 1.00 95.44 93 ALA A CA 1
ATOM 761 C C . ALA A 1 93 ? -2.188 -6.593 -2.650 1.00 95.44 93 ALA A C 1
ATOM 763 O O . ALA A 1 93 ? -2.091 -6.200 -3.814 1.00 95.44 93 ALA A O 1
ATOM 764 N N . ALA A 1 94 ? -3.283 -6.376 -1.916 1.00 94.94 94 ALA A N 1
ATOM 765 C CA . ALA A 1 94 ? -4.469 -5.705 -2.431 1.00 94.94 94 ALA A CA 1
ATOM 766 C C . ALA A 1 94 ? -4.217 -4.216 -2.705 1.00 94.94 94 ALA A C 1
ATOM 768 O O . ALA A 1 94 ? -4.625 -3.724 -3.753 1.00 94.94 94 ALA A O 1
ATOM 769 N N . ALA A 1 95 ? -3.502 -3.504 -1.825 1.00 92.12 95 ALA A N 1
ATOM 770 C CA . ALA A 1 95 ? -3.135 -2.110 -2.074 1.00 92.12 95 ALA A CA 1
ATOM 771 C C . ALA A 1 95 ? -2.214 -1.986 -3.294 1.00 92.12 95 ALA A C 1
ATOM 773 O O . ALA A 1 95 ? -2.498 -1.200 -4.188 1.00 92.12 95 ALA A O 1
ATOM 774 N N . ILE A 1 96 ? -1.170 -2.814 -3.386 1.00 88.00 96 ILE A N 1
ATOM 775 C CA . ILE A 1 96 ? -0.278 -2.878 -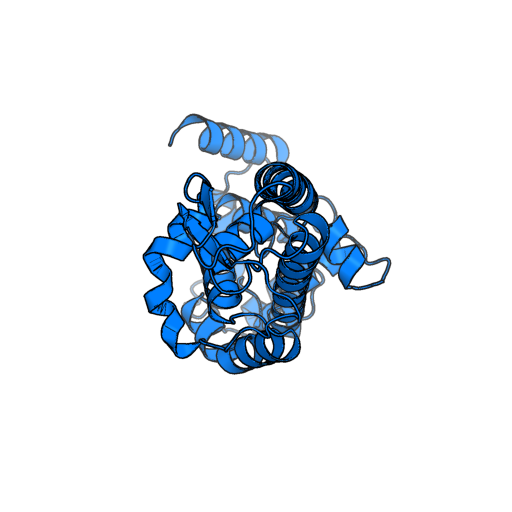4.556 1.00 88.00 96 ILE A CA 1
ATOM 776 C C . ILE A 1 96 ? -1.080 -3.136 -5.843 1.00 88.00 96 ILE A C 1
ATOM 778 O O . ILE A 1 96 ? -0.859 -2.470 -6.854 1.00 88.00 96 ILE A O 1
ATOM 782 N N . SER A 1 97 ? -2.042 -4.061 -5.804 1.00 88.00 97 SER A N 1
ATOM 783 C CA . SER A 1 97 ? -2.885 -4.391 -6.960 1.00 88.00 97 SER A CA 1
ATOM 784 C C . SER A 1 97 ? -3.814 -3.251 -7.353 1.00 88.00 97 SER A C 1
ATOM 786 O O . SER A 1 97 ? -3.898 -2.923 -8.534 1.00 88.00 97 SER A O 1
ATOM 788 N N . TRP A 1 98 ? -4.446 -2.591 -6.380 1.00 87.00 98 TRP A N 1
ATOM 789 C CA . TRP A 1 98 ? -5.263 -1.405 -6.628 1.00 87.00 98 TRP A CA 1
ATOM 790 C C . TRP A 1 98 ? -4.445 -0.295 -7.287 1.00 87.00 98 TRP A C 1
ATOM 792 O O . TRP A 1 98 ? -4.872 0.318 -8.264 1.00 87.00 98 TRP A O 1
ATOM 802 N N . GLU A 1 99 ? -3.232 -0.065 -6.795 1.00 78.75 99 GLU A N 1
ATOM 803 C CA . GLU A 1 99 ? -2.341 0.953 -7.341 1.00 78.75 99 GLU A CA 1
ATOM 804 C C . GLU A 1 99 ? -1.924 0.626 -8.778 1.00 78.75 99 GLU A C 1
ATOM 806 O O . GLU A 1 99 ? -1.817 1.514 -9.628 1.00 78.75 99 GLU A O 1
ATOM 811 N N . PHE A 1 100 ? -1.806 -0.664 -9.086 1.00 75.00 100 PHE A N 1
ATOM 812 C CA . PHE A 1 100 ? -1.536 -1.140 -10.430 1.00 75.00 100 PHE A CA 1
ATOM 813 C C . PHE A 1 100 ? -2.747 -1.080 -11.359 1.00 75.00 100 PHE A C 1
ATOM 815 O O . PHE A 1 100 ? -2.570 -0.835 -12.544 1.00 75.00 100 PHE A O 1
ATOM 822 N N . GLN A 1 101 ? -3.961 -1.350 -10.886 1.00 73.38 101 GLN A N 1
ATOM 823 C CA . GLN A 1 101 ? -5.132 -1.567 -11.746 1.00 73.38 101 GLN A CA 1
ATOM 824 C C . GLN A 1 101 ? -6.040 -0.342 -11.834 1.00 73.38 101 GLN A C 1
ATOM 826 O O . GLN A 1 101 ? -6.537 -0.030 -12.917 1.00 73.38 101 GLN A O 1
ATOM 831 N N . GLU A 1 102 ? -6.169 0.406 -10.742 1.00 77.12 102 GLU A N 1
ATOM 832 C CA . GLU A 1 102 ? -7.183 1.447 -10.565 1.00 77.12 102 GLU A CA 1
ATOM 833 C C . GLU A 1 102 ? -6.577 2.855 -10.487 1.00 77.12 102 GLU A C 1
ATOM 835 O O . GLU A 1 102 ? -7.168 3.813 -10.992 1.00 77.12 102 GLU A O 1
ATOM 840 N N . ASN A 1 103 ? -5.361 3.017 -9.944 1.00 70.56 103 ASN A N 1
ATOM 841 C CA . ASN A 1 103 ? -4.716 4.334 -9.854 1.00 70.56 103 ASN A CA 1
ATOM 842 C C . ASN A 1 103 ? -4.072 4.775 -11.180 1.00 70.56 103 ASN A C 1
ATOM 844 O O . ASN A 1 103 ? -2.854 4.888 -11.330 1.00 70.56 103 ASN A O 1
ATOM 848 N N . LEU A 1 104 ? -4.911 5.052 -12.179 1.00 65.69 104 LEU A N 1
ATOM 849 C CA . LEU A 1 104 ? -4.485 5.558 -13.490 1.00 65.69 104 LEU A CA 1
ATOM 850 C C . LEU A 1 104 ? -3.663 6.848 -13.378 1.00 65.69 104 LEU A C 1
ATOM 852 O O . LEU A 1 104 ? -2.668 7.006 -14.082 1.00 65.69 104 LEU A O 1
ATOM 856 N N . LYS A 1 105 ? -4.043 7.753 -12.467 1.00 62.81 105 LYS A N 1
ATOM 857 C CA . LYS A 1 105 ? -3.314 9.006 -12.242 1.00 62.81 105 LYS A CA 1
ATOM 858 C C . LYS A 1 105 ? -1.898 8.737 -11.733 1.00 62.81 105 LYS A C 1
ATOM 860 O O . LYS A 1 105 ? -0.964 9.350 -12.240 1.00 62.81 105 LYS A O 1
ATOM 865 N N . GLY A 1 106 ? -1.742 7.820 -10.777 1.00 63.59 106 GLY A N 1
ATOM 866 C CA . GLY A 1 106 ? -0.435 7.428 -10.256 1.00 63.59 106 GLY A CA 1
ATOM 867 C C . GLY A 1 106 ? 0.468 6.840 -11.331 1.00 63.59 106 GLY A C 1
ATOM 868 O O . GLY A 1 106 ? 1.544 7.376 -11.592 1.00 63.59 106 GLY A O 1
ATOM 869 N N . ARG A 1 107 ? -0.042 5.853 -12.073 1.00 63.09 107 ARG A N 1
ATOM 870 C CA . ARG A 1 107 ? 0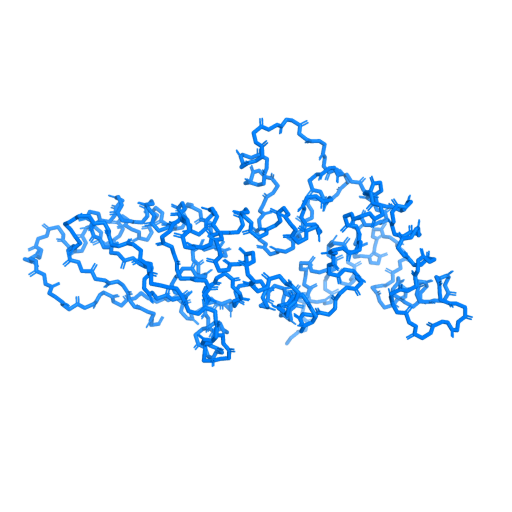.691 5.227 -13.184 1.00 63.09 107 ARG A CA 1
ATOM 871 C C . ARG A 1 107 ? 1.143 6.229 -14.243 1.00 63.09 107 ARG A C 1
ATOM 873 O O . ARG A 1 107 ? 2.276 6.179 -14.707 1.00 63.09 107 ARG A O 1
ATOM 880 N N . LEU A 1 108 ? 0.287 7.179 -14.620 1.00 62.69 108 LEU A N 1
ATOM 881 C CA . LEU A 1 108 ? 0.659 8.207 -15.596 1.00 62.69 108 LEU A CA 1
ATOM 882 C C . LEU A 1 108 ? 1.778 9.124 -15.090 1.00 62.69 108 LEU A C 1
ATOM 884 O O . LEU A 1 108 ? 2.604 9.561 -15.891 1.00 62.69 108 LEU A O 1
ATOM 888 N N . THR A 1 109 ? 1.842 9.397 -13.783 1.00 62.69 109 THR A N 1
ATOM 889 C CA . THR A 1 109 ? 2.969 10.155 -13.222 1.00 62.69 109 THR A CA 1
ATOM 890 C C . THR A 1 109 ? 4.277 9.372 -13.254 1.00 62.69 109 THR A C 1
ATOM 892 O O . THR A 1 109 ? 5.312 9.987 -13.491 1.00 62.69 109 THR A O 1
ATOM 895 N N . ASP A 1 110 ? 4.242 8.046 -13.123 1.00 63.06 110 ASP A N 1
ATOM 896 C CA . ASP A 1 110 ? 5.440 7.204 -13.248 1.00 63.06 110 ASP A CA 1
ATOM 897 C C . ASP A 1 110 ? 5.985 7.235 -14.669 1.00 63.06 110 ASP A C 1
ATOM 899 O O . ASP A 1 110 ? 7.166 7.497 -14.882 1.00 63.06 110 ASP A O 1
ATOM 903 N N . TYR A 1 111 ? 5.104 7.108 -15.665 1.00 62.31 111 TYR A N 1
ATOM 904 C CA . TYR A 1 111 ? 5.499 7.289 -17.061 1.00 62.31 111 TYR A CA 1
ATOM 905 C C . TYR A 1 111 ? 6.019 8.703 -17.340 1.00 62.31 111 TYR A C 1
ATOM 907 O O . TYR A 1 111 ? 6.952 8.863 -18.123 1.00 62.31 111 TYR A O 1
ATOM 915 N N . ALA A 1 112 ? 5.467 9.738 -16.701 1.00 62.53 112 ALA A N 1
ATOM 916 C CA . ALA A 1 112 ? 5.987 11.099 -16.829 1.00 62.53 112 ALA A CA 1
ATOM 917 C C . ALA A 1 112 ? 7.390 11.248 -16.213 1.00 62.53 112 ALA A C 1
ATOM 919 O O . ALA A 1 112 ? 8.211 11.994 -16.751 1.00 62.53 112 ALA A O 1
ATOM 920 N N . GLN A 1 113 ? 7.699 10.517 -15.135 1.00 60.31 113 GLN A N 1
ATOM 921 C CA . GLN A 1 113 ? 9.041 10.488 -14.546 1.00 60.31 113 GLN A CA 1
ATOM 922 C C . GLN A 1 113 ? 10.090 9.872 -15.480 1.00 60.31 113 GLN A C 1
ATOM 924 O O . GLN A 1 113 ? 11.242 10.281 -15.411 1.00 60.31 113 GLN A O 1
ATOM 929 N N . ILE A 1 114 ? 9.700 8.988 -16.405 1.00 61.78 114 ILE A N 1
ATOM 930 C CA . ILE A 1 114 ? 10.601 8.461 -17.449 1.00 61.78 114 ILE A CA 1
ATOM 931 C C . ILE A 1 114 ? 11.097 9.573 -18.387 1.00 61.78 114 ILE A C 1
ATOM 933 O O . ILE A 1 114 ? 12.212 9.509 -18.888 1.00 61.78 114 ILE A O 1
ATOM 937 N N . PHE A 1 115 ? 10.285 10.601 -18.647 1.00 57.50 115 PHE A N 1
ATOM 938 C CA . PHE A 1 115 ? 10.648 11.689 -19.568 1.00 57.50 115 PHE A CA 1
ATOM 939 C C . PHE A 1 115 ? 11.211 12.921 -18.868 1.00 57.50 115 PHE A C 1
ATOM 941 O O . PHE A 1 115 ? 11.934 13.708 -19.480 1.00 57.50 115 PHE A O 1
ATOM 948 N N . PHE A 1 116 ? 10.856 13.105 -17.598 1.00 60.44 116 PHE A N 1
ATOM 949 C CA . PHE A 1 116 ? 11.271 14.244 -16.788 1.00 60.44 116 PHE A CA 1
ATOM 950 C C . PHE A 1 116 ? 11.735 13.774 -15.405 1.00 60.44 116 PHE A C 1
ATOM 952 O O . PHE A 1 116 ? 11.122 14.152 -14.394 1.00 60.44 116 PHE A O 1
ATOM 959 N N . PRO A 1 117 ? 12.802 12.954 -15.342 1.00 57.44 117 PRO A N 1
ATOM 960 C CA . PRO A 1 117 ? 13.320 12.454 -14.080 1.00 57.44 117 PRO A CA 1
ATOM 961 C C . PRO A 1 117 ? 13.661 13.633 -13.168 1.00 57.44 117 PRO A C 1
ATOM 963 O O . PRO A 1 117 ? 14.209 14.654 -13.586 1.00 57.44 117 PRO A O 1
ATOM 966 N N . GLY A 1 118 ? 13.239 13.536 -11.911 1.00 51.78 118 GLY A N 1
ATOM 967 C CA . GLY A 1 118 ? 13.518 14.551 -10.902 1.00 51.78 118 GLY A CA 1
ATOM 968 C C . GLY A 1 118 ? 12.635 15.809 -10.910 1.00 51.78 118 GLY A C 1
ATOM 969 O O . GLY A 1 118 ? 12.732 16.601 -9.976 1.00 51.78 118 GLY A O 1
ATOM 970 N N . LYS A 1 119 ? 11.765 16.009 -11.913 1.00 51.97 119 LYS A N 1
ATOM 971 C CA . LYS A 1 119 ? 10.936 17.231 -12.037 1.00 51.97 119 LYS A CA 1
ATOM 972 C C . LYS A 1 119 ? 9.506 17.095 -11.528 1.00 51.97 119 LYS A C 1
ATOM 974 O O . LYS A 1 119 ? 8.836 18.102 -11.320 1.00 51.97 119 LYS A O 1
ATOM 979 N N . THR A 1 120 ? 9.027 15.872 -11.337 1.00 49.00 120 THR A N 1
ATOM 980 C CA . THR A 1 120 ? 7.694 15.611 -10.792 1.00 49.00 120 THR A CA 1
ATOM 981 C C . THR A 1 120 ? 7.834 14.756 -9.546 1.00 49.00 120 THR A C 1
ATOM 983 O O . THR A 1 120 ? 8.689 13.870 -9.475 1.00 49.00 120 THR A O 1
ATOM 986 N N . SER A 1 121 ? 7.002 15.021 -8.541 1.00 48.62 121 SER A N 1
ATOM 987 C CA . SER A 1 121 ? 7.068 14.293 -7.278 1.00 48.62 121 SER A CA 1
ATOM 988 C C . SER A 1 121 ? 6.756 12.809 -7.429 1.00 48.62 121 SER A C 1
ATOM 990 O O . SER A 1 121 ? 7.125 12.089 -6.515 1.00 48.62 121 SER A O 1
ATOM 992 N N . GLY A 1 122 ? 6.181 12.346 -8.551 1.00 47.44 122 GLY A N 1
ATOM 993 C CA . GLY A 1 122 ? 5.806 10.951 -8.817 1.00 47.44 122 GLY A CA 1
ATOM 994 C C . GLY A 1 122 ? 4.816 10.395 -7.799 1.00 47.44 122 GLY A C 1
ATOM 995 O O . GLY A 1 122 ? 4.980 10.554 -6.592 1.00 47.44 122 GLY A O 1
ATOM 996 N N . ILE A 1 123 ? 3.782 9.711 -8.264 1.00 47.25 123 ILE A N 1
ATOM 997 C CA . ILE A 1 123 ? 2.816 9.014 -7.404 1.00 47.25 123 ILE A CA 1
ATOM 998 C C . ILE A 1 123 ? 2.931 7.508 -7.691 1.00 47.25 123 ILE A C 1
ATOM 1000 O O . ILE A 1 123 ? 1.929 6.806 -7.829 1.00 47.25 123 ILE A O 1
ATOM 1004 N N . GLY A 1 124 ? 4.165 7.022 -7.839 1.00 50.28 124 GLY A N 1
ATOM 1005 C CA . GLY A 1 124 ? 4.416 5.619 -8.148 1.00 50.28 124 GLY A CA 1
ATOM 1006 C C . GLY A 1 124 ? 4.104 4.690 -7.016 1.00 50.28 124 GLY A C 1
ATOM 1007 O O . GLY A 1 124 ? 4.121 5.137 -5.873 1.00 50.28 124 GLY A O 1
ATOM 1008 N N . TRP A 1 125 ? 3.743 3.445 -7.363 1.00 52.28 125 TRP A N 1
ATOM 1009 C CA . TRP A 1 125 ? 3.130 2.446 -6.468 1.00 52.28 125 TRP A CA 1
ATOM 1010 C C . TRP A 1 125 ? 2.405 3.103 -5.297 1.00 52.28 125 TRP A C 1
ATOM 1012 O O . TRP A 1 125 ? 2.620 2.825 -4.118 1.00 52.28 125 TRP A O 1
ATOM 1022 N N . GLY A 1 126 ? 1.563 4.054 -5.670 1.00 46.50 126 GLY A N 1
ATOM 1023 C CA . GLY A 1 126 ? 0.445 4.400 -4.870 1.00 46.50 126 GLY A CA 1
ATOM 1024 C C . GLY A 1 126 ? 0.610 5.196 -3.627 1.00 46.50 126 GLY A C 1
ATOM 1025 O O . GLY A 1 126 ? 0.599 4.656 -2.527 1.00 46.50 126 GLY A O 1
ATOM 1026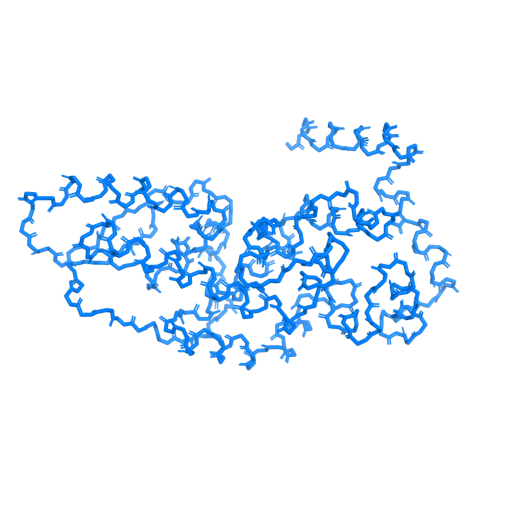 N N . SER A 1 127 ? 0.560 6.510 -3.785 1.00 48.41 127 SER A N 1
ATOM 1027 C CA . SER A 1 127 ? 0.300 7.401 -2.654 1.00 48.41 127 SER A CA 1
ATOM 1028 C C . SER A 1 127 ? 1.437 7.439 -1.625 1.00 48.41 127 SER A C 1
ATOM 1030 O O . SER A 1 127 ? 1.355 8.206 -0.669 1.00 48.41 127 SER A O 1
ATOM 1032 N N . MET A 1 128 ? 2.535 6.700 -1.836 1.00 57.69 128 MET A N 1
ATOM 1033 C CA . MET A 1 128 ? 3.759 6.868 -1.067 1.00 57.69 128 MET A CA 1
ATOM 1034 C C . MET A 1 128 ? 4.397 8.191 -1.468 1.00 57.69 128 MET A C 1
ATOM 1036 O O . MET A 1 128 ? 5.222 8.273 -2.379 1.00 57.69 128 MET A O 1
ATOM 1040 N N . HIS A 1 129 ? 3.953 9.253 -0.809 1.00 59.22 129 HIS A N 1
ATOM 1041 C CA . HIS A 1 129 ? 4.456 10.604 -0.972 1.00 59.22 129 HIS A CA 1
ATOM 1042 C C . HIS A 1 129 ? 5.990 10.634 -0.872 1.00 59.22 129 HIS A C 1
ATOM 1044 O O . HIS A 1 129 ? 6.616 9.817 -0.199 1.00 59.22 129 HIS A O 1
ATOM 1050 N N . THR A 1 130 ? 6.623 11.558 -1.595 1.00 64.75 130 THR A N 1
ATOM 1051 C CA . THR A 1 130 ? 8.096 11.622 -1.714 1.00 64.75 130 THR A CA 1
ATOM 1052 C C . THR A 1 130 ? 8.751 11.793 -0.355 1.00 64.75 130 THR A C 1
ATOM 1054 O O . THR A 1 130 ? 9.787 11.195 -0.090 1.00 64.75 130 THR A O 1
ATOM 1057 N N . GLN A 1 131 ? 8.092 12.551 0.518 1.00 68.12 131 GLN A N 1
ATOM 1058 C CA . GLN A 1 131 ? 8.511 12.797 1.891 1.00 68.12 131 GLN A CA 1
ATOM 1059 C C . GLN A 1 131 ? 8.481 11.503 2.719 1.00 68.12 131 GLN A C 1
ATOM 1061 O O . GLN A 1 131 ? 9.415 11.217 3.462 1.00 68.12 131 GLN A O 1
ATOM 1066 N N . GLU A 1 132 ? 7.450 10.681 2.549 1.00 69.06 132 GLU A N 1
ATOM 1067 C CA . GLU A 1 132 ? 7.278 9.400 3.227 1.00 69.06 132 GLU A CA 1
ATOM 1068 C C . GLU A 1 132 ? 8.298 8.371 2.741 1.00 69.06 132 GLU A C 1
ATOM 1070 O O . GLU A 1 132 ? 8.912 7.704 3.572 1.00 69.06 132 GLU A O 1
ATOM 1075 N N . ALA A 1 133 ? 8.541 8.294 1.429 1.00 68.00 133 ALA A N 1
ATOM 1076 C CA . ALA A 1 133 ? 9.602 7.458 0.872 1.00 68.00 133 ALA A CA 1
ATOM 1077 C C . ALA A 1 133 ? 10.978 7.878 1.421 1.00 68.00 133 ALA A C 1
ATOM 1079 O O . ALA A 1 133 ? 11.692 7.043 1.967 1.00 68.00 133 ALA A O 1
ATOM 1080 N N . GLN A 1 134 ? 11.303 9.177 1.385 1.00 72.38 134 GLN A N 1
ATOM 1081 C CA . GLN A 1 134 ? 12.550 9.726 1.943 1.00 72.38 134 GLN A CA 1
ATOM 1082 C C . GLN A 1 134 ? 12.717 9.421 3.433 1.00 72.38 134 GLN A C 1
ATOM 1084 O O . GLN A 1 134 ? 13.804 9.057 3.884 1.00 72.38 134 GLN A O 1
ATOM 1089 N N . ARG A 1 135 ? 11.639 9.561 4.213 1.00 74.12 135 ARG A N 1
ATOM 1090 C CA . ARG A 1 135 ? 11.650 9.264 5.649 1.00 74.12 135 ARG A CA 1
ATOM 1091 C C . ARG A 1 135 ? 11.991 7.798 5.905 1.00 74.12 135 ARG A C 1
ATOM 1093 O O . ARG A 1 135 ? 12.721 7.502 6.848 1.00 74.12 135 ARG A O 1
ATOM 1100 N N . LEU A 1 136 ? 11.451 6.894 5.094 1.00 67.56 136 LEU A N 1
ATOM 1101 C CA . LEU A 1 136 ? 11.620 5.456 5.271 1.00 67.56 136 LEU A CA 1
ATOM 1102 C C . LEU A 1 136 ? 12.967 4.939 4.745 1.00 67.56 136 LEU A C 1
ATOM 1104 O O . LEU A 1 136 ? 13.488 3.975 5.298 1.00 67.56 136 LEU A O 1
ATOM 1108 N N . THR A 1 137 ? 13.565 5.591 3.746 1.00 70.50 137 THR A N 1
ATOM 1109 C CA . THR A 1 137 ? 14.884 5.220 3.197 1.00 70.50 137 THR A CA 1
ATOM 1110 C C . THR A 1 137 ? 16.062 5.877 3.928 1.00 70.50 137 THR A C 1
ATOM 1112 O O . THR A 1 137 ? 17.213 5.608 3.589 1.00 70.50 137 THR A O 1
ATOM 1115 N N . GLN A 1 138 ? 15.795 6.734 4.926 1.00 64.56 138 GLN A N 1
ATOM 1116 C CA . GLN A 1 138 ? 16.775 7.360 5.835 1.00 64.56 138 GLN A CA 1
ATOM 1117 C C . GLN A 1 138 ? 17.940 8.102 5.147 1.00 64.56 138 GLN A C 1
ATOM 1119 O O . GLN A 1 138 ? 19.015 8.273 5.719 1.00 64.56 138 GLN A O 1
ATOM 1124 N N . SER A 1 139 ? 17.738 8.578 3.922 1.00 60.56 139 SER A N 1
ATOM 1125 C CA . SER A 1 139 ? 18.805 9.111 3.070 1.00 60.56 139 SER A CA 1
ATOM 1126 C C . SER A 1 139 ? 18.318 10.304 2.251 1.00 60.56 139 SER A C 1
ATOM 1128 O O . SER A 1 139 ? 17.145 10.413 1.888 1.00 60.56 139 SER A O 1
ATOM 1130 N N . ARG A 1 140 ? 19.240 11.231 1.958 1.00 63.44 140 ARG A N 1
ATOM 1131 C CA . ARG A 1 140 ? 19.005 12.357 1.042 1.00 63.44 140 ARG A CA 1
ATOM 1132 C C . ARG A 1 140 ? 19.052 11.860 -0.403 1.00 63.44 140 ARG A C 1
ATOM 1134 O O . ARG A 1 140 ? 19.945 12.237 -1.152 1.00 63.44 140 ARG A O 1
ATOM 1141 N N . HIS A 1 141 ? 18.115 10.996 -0.770 1.00 66.62 141 HIS A N 1
ATOM 1142 C CA . HIS A 1 141 ? 17.953 10.602 -2.158 1.00 66.62 141 HIS A CA 1
ATOM 1143 C C . HIS A 1 141 ? 17.444 11.783 -2.983 1.00 66.62 141 HIS A C 1
ATOM 1145 O O . HIS A 1 141 ? 16.544 12.530 -2.576 1.00 66.62 141 HIS A O 1
ATOM 1151 N N . SER A 1 142 ? 18.027 11.925 -4.163 1.00 71.19 142 SER A N 1
ATOM 1152 C CA . SER A 1 142 ? 17.496 12.735 -5.244 1.00 71.19 142 SER A CA 1
ATOM 1153 C C . SER A 1 142 ? 16.102 12.246 -5.651 1.00 71.19 142 SER A C 1
ATOM 1155 O O . SER A 1 142 ? 15.692 11.111 -5.398 1.00 71.19 142 SER A O 1
ATOM 1157 N N . VAL A 1 143 ? 15.338 13.120 -6.303 1.00 66.81 143 VAL A N 1
ATOM 1158 C CA . VAL A 1 143 ? 13.985 12.783 -6.768 1.00 66.81 143 VAL A CA 1
ATOM 1159 C C . VAL A 1 143 ? 14.009 11.647 -7.809 1.00 66.81 143 VAL A C 1
ATOM 1161 O O . VAL A 1 143 ? 13.057 10.871 -7.864 1.00 66.81 143 VAL A O 1
ATOM 1164 N N . SER A 1 144 ? 15.089 11.500 -8.586 1.00 67.44 144 SER A N 1
ATOM 1165 C CA . SER A 1 144 ? 15.285 10.375 -9.516 1.00 67.44 144 SER A CA 1
ATOM 1166 C C . SER A 1 144 ? 15.528 9.051 -8.786 1.00 67.44 144 SER A C 1
ATOM 1168 O O . SER A 1 144 ? 14.867 8.064 -9.091 1.00 67.44 144 SER A O 1
ATOM 1170 N N . GLU A 1 145 ? 16.380 9.021 -7.760 1.00 74.69 145 GLU A N 1
ATOM 1171 C CA . GLU A 1 145 ? 16.591 7.809 -6.951 1.00 74.69 145 GLU A CA 1
ATOM 1172 C C . GLU A 1 145 ? 15.293 7.340 -6.278 1.00 74.69 145 GLU A C 1
ATOM 1174 O O . GLU A 1 145 ? 14.991 6.148 -6.258 1.00 74.69 145 GLU A O 1
ATOM 1179 N N . ILE A 1 146 ? 14.474 8.276 -5.789 1.00 71.81 146 ILE A N 1
ATOM 1180 C CA . ILE A 1 146 ? 13.164 7.957 -5.201 1.00 71.81 146 ILE A CA 1
ATOM 1181 C C . ILE A 1 146 ? 12.210 7.381 -6.251 1.00 71.81 146 ILE A C 1
ATOM 1183 O O . ILE A 1 146 ? 11.431 6.480 -5.938 1.00 71.81 146 ILE A O 1
ATOM 1187 N N . ALA A 1 147 ? 12.263 7.867 -7.493 1.00 71.62 147 ALA A N 1
ATOM 1188 C CA . ALA A 1 147 ? 11.499 7.286 -8.593 1.00 71.62 147 ALA A CA 1
ATOM 1189 C C . ALA A 1 147 ? 11.904 5.822 -8.834 1.00 71.62 147 ALA A C 1
ATOM 1191 O O . ALA A 1 147 ? 11.036 4.953 -8.907 1.00 71.62 147 ALA A O 1
ATOM 1192 N N . CYS A 1 148 ? 13.206 5.525 -8.857 1.00 78.31 148 CYS A N 1
ATOM 1193 C CA . CYS A 1 148 ? 13.709 4.158 -9.014 1.00 78.31 148 CYS A CA 1
ATOM 1194 C C . CYS A 1 148 ? 13.299 3.237 -7.860 1.00 78.31 148 CYS A C 1
ATOM 1196 O O . CYS A 1 148 ? 12.832 2.125 -8.096 1.00 78.31 148 CYS A O 1
ATOM 1198 N N . ILE A 1 149 ? 13.404 3.722 -6.620 1.00 78.19 149 ILE A N 1
ATOM 1199 C CA . ILE A 1 149 ? 12.968 3.007 -5.409 1.00 78.19 149 ILE A CA 1
ATOM 1200 C C . ILE A 1 149 ? 11.476 2.691 -5.454 1.00 78.19 149 ILE A C 1
ATOM 1202 O O . ILE A 1 149 ? 11.047 1.634 -4.999 1.00 78.19 149 ILE A O 1
ATOM 1206 N N . ARG A 1 150 ? 10.662 3.601 -5.984 1.00 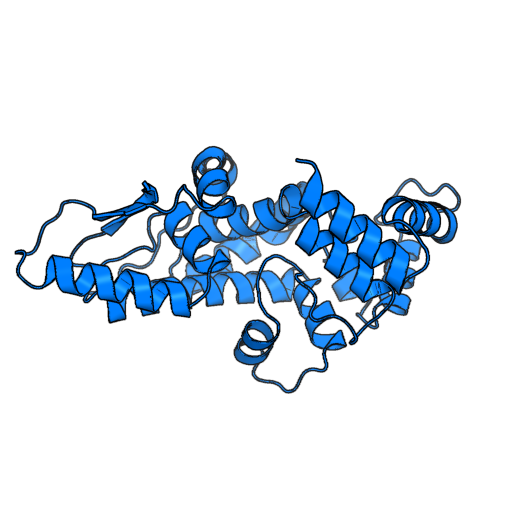74.31 150 ARG A N 1
ATOM 1207 C CA . ARG A 1 150 ? 9.237 3.325 -6.136 1.00 74.31 150 ARG A CA 1
ATOM 1208 C C . ARG A 1 150 ? 9.017 2.281 -7.202 1.00 74.31 150 ARG A C 1
ATOM 1210 O O . ARG A 1 150 ? 8.291 1.341 -6.945 1.00 74.31 150 ARG A O 1
ATOM 1217 N N . MET A 1 151 ? 9.636 2.418 -8.370 1.00 75.25 151 MET A N 1
ATOM 1218 C CA . MET A 1 151 ? 9.409 1.496 -9.479 1.00 75.25 151 MET A CA 1
ATOM 1219 C C . MET A 1 151 ? 9.843 0.060 -9.163 1.00 75.25 151 MET A C 1
ATOM 1221 O O . MET A 1 151 ? 9.173 -0.853 -9.633 1.00 75.25 151 MET A O 1
ATOM 1225 N N . ASP A 1 152 ? 10.883 -0.148 -8.353 1.00 84.75 152 ASP A N 1
ATOM 1226 C CA . ASP A 1 152 ? 11.417 -1.471 -8.010 1.00 84.75 152 ASP A CA 1
ATOM 1227 C C . ASP A 1 152 ? 10.573 -2.227 -6.956 1.00 84.75 152 ASP A C 1
ATOM 1229 O O . ASP A 1 152 ? 10.394 -1.786 -5.819 1.00 84.75 152 ASP A O 1
ATOM 1233 N N . ALA A 1 153 ? 10.104 -3.429 -7.319 1.00 85.75 153 ALA A N 1
ATOM 1234 C CA . ALA A 1 153 ? 9.381 -4.339 -6.428 1.00 85.75 153 ALA A CA 1
ATOM 1235 C C . ALA A 1 153 ? 10.092 -4.582 -5.086 1.00 85.75 153 ALA A C 1
ATOM 1237 O O . ALA A 1 153 ? 9.458 -4.582 -4.028 1.00 85.75 153 ALA A O 1
ATOM 1238 N N . MET A 1 154 ? 11.409 -4.806 -5.124 1.00 88.06 154 MET A N 1
ATOM 1239 C CA . MET A 1 154 ? 12.181 -5.225 -3.949 1.00 88.06 154 MET A CA 1
ATOM 1240 C C . MET A 1 154 ? 12.301 -4.121 -2.906 1.00 88.06 154 MET A C 1
ATOM 1242 O O . MET A 1 154 ? 12.472 -4.406 -1.723 1.00 88.06 154 MET A O 1
ATOM 12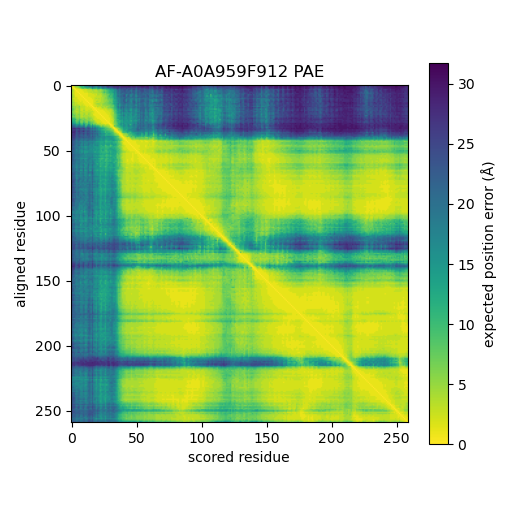46 N N . THR A 1 155 ? 12.184 -2.869 -3.332 1.00 85.19 155 THR A N 1
ATOM 1247 C CA . THR A 1 155 ? 12.196 -1.706 -2.452 1.00 85.19 155 THR A CA 1
ATOM 1248 C C . THR A 1 155 ? 10.787 -1.274 -2.074 1.00 85.19 155 THR A C 1
ATOM 1250 O O . THR A 1 155 ? 10.562 -0.877 -0.935 1.00 85.19 155 THR A O 1
ATOM 1253 N N . VAL A 1 156 ? 9.805 -1.388 -2.967 1.00 83.94 156 VAL A N 1
ATOM 1254 C CA . VAL A 1 156 ? 8.454 -0.892 -2.683 1.00 83.94 156 VAL A CA 1
ATOM 1255 C C . VAL A 1 156 ? 7.679 -1.766 -1.700 1.00 83.94 156 VAL A C 1
ATOM 1257 O O . VAL A 1 156 ? 7.017 -1.240 -0.808 1.00 83.94 156 VAL A O 1
ATOM 1260 N N . ILE A 1 157 ? 7.801 -3.092 -1.793 1.00 91.50 157 ILE A N 1
ATOM 1261 C CA . ILE A 1 157 ? 7.123 -4.038 -0.894 1.00 91.50 157 ILE A CA 1
ATOM 1262 C C . ILE A 1 157 ? 7.449 -3.759 0.586 1.00 91.50 157 ILE A C 1
ATOM 1264 O O . ILE A 1 157 ? 6.506 -3.574 1.367 1.00 91.50 157 ILE A O 1
ATOM 1268 N N . PRO A 1 158 ? 8.731 -3.682 1.008 1.00 91.31 158 PRO A N 1
ATOM 1269 C CA . PRO A 1 158 ? 9.058 -3.388 2.402 1.00 91.31 158 PRO A CA 1
ATOM 1270 C C . PRO A 1 158 ? 8.598 -1.991 2.831 1.00 91.31 158 PRO A C 1
ATOM 1272 O O . PRO A 1 158 ? 8.199 -1.815 3.983 1.00 91.31 158 PRO A O 1
ATOM 1275 N N . LEU A 1 159 ? 8.606 -1.003 1.928 1.00 88.25 159 LEU A N 1
ATOM 1276 C CA . LEU A 1 159 ? 8.149 0.355 2.229 1.00 88.25 159 LEU A CA 1
ATOM 1277 C C . LEU A 1 159 ? 6.630 0.422 2.446 1.00 88.25 159 LEU A C 1
ATOM 1279 O O . LEU A 1 159 ? 6.179 1.038 3.413 1.00 88.25 159 LEU A O 1
ATOM 1283 N N . VAL A 1 160 ? 5.837 -0.237 1.594 1.00 90.75 160 VAL A N 1
ATOM 1284 C CA . VAL A 1 160 ? 4.372 -0.319 1.737 1.00 90.75 160 VAL A CA 1
ATOM 1285 C C . VAL A 1 160 ? 4.016 -1.025 3.039 1.00 90.75 160 VAL A C 1
ATOM 1287 O O . VAL A 1 160 ? 3.229 -0.504 3.832 1.00 90.75 160 VAL A O 1
ATOM 1290 N N . ALA A 1 161 ? 4.645 -2.175 3.299 1.00 94.00 161 ALA A N 1
ATOM 1291 C CA . ALA A 1 161 ? 4.429 -2.926 4.527 1.00 94.00 161 ALA A CA 1
ATOM 1292 C C . ALA A 1 161 ? 4.793 -2.094 5.770 1.00 94.00 161 ALA A C 1
ATOM 1294 O O . ALA A 1 161 ? 4.036 -2.067 6.742 1.00 94.00 161 ALA A O 1
ATOM 1295 N N . GLN A 1 162 ? 5.912 -1.361 5.734 1.00 93.56 162 GLN A N 1
ATOM 1296 C CA . GLN A 1 162 ? 6.302 -0.475 6.831 1.00 93.56 162 GLN A CA 1
ATOM 1297 C C . GLN A 1 162 ? 5.297 0.654 7.040 1.00 93.56 162 GLN A C 1
ATOM 1299 O O . GLN A 1 162 ? 4.910 0.923 8.173 1.00 93.56 162 GLN A O 1
ATOM 1304 N N . PHE A 1 163 ? 4.833 1.300 5.973 1.00 92.00 163 PHE A N 1
ATOM 1305 C CA . PHE A 1 163 ? 3.897 2.409 6.107 1.00 92.00 163 PHE A CA 1
ATOM 1306 C C . PHE A 1 163 ? 2.532 1.958 6.642 1.00 92.00 163 PHE A C 1
ATOM 1308 O O . PHE A 1 163 ? 1.941 2.631 7.489 1.00 92.00 163 PHE A O 1
ATOM 1315 N N . MET A 1 164 ? 2.052 0.785 6.222 1.00 94.62 164 MET A N 1
ATOM 1316 C CA . MET A 1 164 ? 0.854 0.169 6.796 1.00 94.62 164 MET A CA 1
ATOM 1317 C C . MET A 1 164 ? 1.035 -0.151 8.281 1.00 94.62 164 MET A C 1
ATOM 1319 O O . MET A 1 164 ? 0.144 0.142 9.078 1.00 94.62 164 MET A O 1
ATOM 1323 N N . LYS A 1 165 ? 2.194 -0.692 8.674 1.00 96.06 165 LYS A N 1
ATOM 1324 C CA . LYS A 1 165 ? 2.524 -0.936 10.083 1.00 96.06 165 LYS A CA 1
ATOM 1325 C C . LYS A 1 165 ? 2.540 0.360 10.896 1.00 96.06 165 LYS A C 1
ATOM 1327 O O . LYS A 1 165 ? 1.890 0.421 11.938 1.00 96.06 165 LYS A O 1
ATOM 1332 N N . ASP A 1 166 ? 3.171 1.414 10.384 1.00 95.38 166 ASP A N 1
ATOM 1333 C CA . ASP A 1 166 ? 3.174 2.737 11.014 1.00 95.38 166 ASP A CA 1
ATOM 1334 C C . ASP A 1 166 ? 1.740 3.267 11.203 1.00 95.38 166 ASP A C 1
ATOM 1336 O O . ASP A 1 166 ? 1.417 3.817 12.257 1.00 95.38 166 ASP A O 1
ATOM 1340 N N . CYS A 1 167 ? 0.852 3.066 10.220 1.00 95.50 167 CYS A N 1
ATOM 1341 C CA . CYS A 1 167 ? -0.563 3.427 10.334 1.00 95.50 167 CYS A CA 1
ATOM 1342 C C . CYS A 1 167 ? -1.279 2.625 11.432 1.00 95.50 167 CYS A C 1
ATOM 1344 O O . CYS A 1 167 ? -2.011 3.210 12.233 1.00 95.50 167 CYS A O 1
ATOM 1346 N N . VAL A 1 168 ? -1.066 1.305 11.488 1.00 97.38 168 VAL A N 1
ATOM 1347 C CA . VAL A 1 168 ? -1.652 0.413 12.504 1.00 97.38 168 VAL A CA 1
ATOM 1348 C C . VAL A 1 168 ? -1.210 0.821 13.909 1.00 97.38 168 VAL A C 1
ATOM 1350 O O . VAL A 1 168 ? -2.054 0.999 14.791 1.00 97.38 168 VAL A O 1
ATOM 1353 N N . ASP A 1 169 ? 0.091 1.023 14.110 1.00 96.94 169 ASP A N 1
ATOM 1354 C CA . ASP A 1 169 ? 0.667 1.351 15.416 1.00 96.94 169 ASP A CA 1
ATOM 1355 C C . ASP A 1 169 ? 0.255 2.740 15.890 1.00 96.94 169 ASP A C 1
ATOM 1357 O O . ASP A 1 169 ? -0.126 2.928 17.050 1.00 96.94 169 ASP A O 1
ATOM 1361 N N . LEU A 1 170 ? 0.276 3.716 14.982 1.00 97.00 170 LEU A N 1
ATOM 1362 C CA . LEU A 1 170 ? -0.160 5.068 15.288 1.00 97.00 170 LEU A CA 1
ATOM 1363 C C . LEU A 1 170 ? -1.650 5.101 15.626 1.00 97.00 170 LEU A C 1
ATOM 1365 O O . LEU A 1 170 ? -2.030 5.740 16.606 1.00 97.00 170 LEU A O 1
ATOM 1369 N N . TYR A 1 171 ? -2.495 4.387 14.876 1.00 97.56 171 TYR A N 1
ATOM 1370 C CA . TYR A 1 171 ? -3.919 4.318 15.194 1.00 97.56 171 TYR A CA 1
ATOM 1371 C C . TYR A 1 171 ? -4.147 3.701 16.572 1.00 97.56 171 TYR A C 1
ATOM 1373 O O . TYR A 1 171 ? -4.898 4.250 17.380 1.00 97.56 171 TYR A O 1
ATOM 1381 N N . PHE A 1 172 ? -3.482 2.581 16.863 1.00 96.50 172 PHE A N 1
ATOM 1382 C CA . PHE A 1 172 ? -3.600 1.891 18.142 1.00 96.50 172 PHE A CA 1
ATOM 1383 C C . PHE A 1 172 ? -3.217 2.803 19.314 1.00 96.50 172 PHE A C 1
ATOM 1385 O O . PHE A 1 172 ? -3.979 2.935 20.277 1.00 96.50 172 PHE A O 1
ATOM 1392 N N . LYS A 1 173 ? -2.076 3.492 19.195 1.00 95.88 173 LYS A N 1
ATOM 1393 C CA . LYS A 1 173 ? -1.580 4.444 20.192 1.00 95.88 173 LYS A CA 1
ATOM 1394 C C . LYS A 1 173 ? -2.552 5.605 20.412 1.00 95.88 173 LYS A C 1
ATOM 1396 O O . LYS A 1 173 ? -2.927 5.885 21.548 1.00 95.88 173 LYS A O 1
ATOM 1401 N N . GLU A 1 174 ? -2.973 6.271 19.340 1.00 96.38 174 GLU A N 1
ATOM 1402 C CA . GLU A 1 174 ? -3.764 7.507 19.424 1.00 96.38 174 GLU A CA 1
ATOM 1403 C C . GLU A 1 174 ? -5.234 7.253 19.793 1.00 96.38 174 GLU A C 1
ATOM 1405 O O . GLU A 1 174 ? -5.867 8.085 20.444 1.00 96.38 174 GLU A O 1
ATOM 1410 N N . SER A 1 175 ? -5.779 6.085 19.438 1.00 94.38 175 SER A N 1
ATOM 1411 C CA . SER A 1 175 ? -7.146 5.678 19.798 1.00 94.38 175 SER A CA 1
ATOM 1412 C C . SER A 1 175 ? -7.263 5.164 21.236 1.00 94.38 175 SER A C 1
ATOM 1414 O O . SER A 1 175 ? -8.373 5.006 21.747 1.00 94.38 175 SER A O 1
ATOM 1416 N N . GLY A 1 176 ? -6.130 4.905 21.897 1.00 90.56 176 GLY A N 1
ATOM 1417 C CA . GLY A 1 176 ? -6.091 4.310 23.228 1.00 90.56 176 GLY A CA 1
ATOM 1418 C C . GLY A 1 176 ? -6.453 2.824 23.234 1.00 90.56 176 GLY A C 1
ATOM 1419 O O . GLY A 1 176 ? -7.066 2.367 24.197 1.00 90.56 176 GLY A O 1
ATOM 1420 N N . GLY A 1 177 ? -6.103 2.080 22.178 1.00 92.25 177 GLY A N 1
ATOM 1421 C CA . GLY A 1 177 ? -6.195 0.618 22.161 1.00 92.25 177 GLY A CA 1
ATOM 1422 C C . GLY A 1 177 ? -7.133 -0.000 21.120 1.00 92.25 177 GLY A C 1
ATOM 1423 O O . GLY A 1 177 ? -7.480 -1.171 21.271 1.00 92.25 177 GLY A O 1
ATOM 1424 N N . VAL A 1 178 ? -7.572 0.737 20.093 1.00 94.12 178 VAL A N 1
ATOM 1425 C CA . VAL A 1 178 ? -8.350 0.163 18.980 1.00 94.12 178 VAL A CA 1
ATOM 1426 C C . VAL A 1 178 ? -7.395 -0.423 17.946 1.00 94.12 178 VAL A C 1
ATOM 1428 O O . VAL A 1 178 ? -6.581 0.296 17.367 1.00 94.12 178 VAL A O 1
ATOM 1431 N N . PHE A 1 179 ? -7.491 -1.727 17.699 1.00 95.12 179 PHE A N 1
ATOM 1432 C CA . PHE A 1 179 ? -6.640 -2.409 16.728 1.00 95.12 179 PHE A CA 1
ATOM 1433 C C . PHE A 1 179 ? -7.296 -2.449 15.346 1.00 95.12 179 PHE A C 1
ATOM 1435 O O . PHE A 1 179 ? -8.402 -2.959 15.187 1.00 95.12 179 PHE A O 1
ATOM 1442 N N . ILE A 1 180 ? -6.604 -1.917 14.337 1.00 96.31 180 ILE A N 1
ATOM 1443 C CA . ILE A 1 180 ? -7.102 -1.860 12.953 1.00 96.31 180 ILE A CA 1
ATOM 1444 C C . ILE A 1 180 ? -6.463 -2.907 12.035 1.00 96.31 180 ILE A C 1
ATOM 1446 O O . ILE A 1 180 ? -6.916 -3.087 10.913 1.00 96.31 180 ILE A O 1
ATOM 1450 N N . GLY A 1 181 ? -5.413 -3.599 12.495 1.00 94.50 181 GLY A N 1
ATOM 1451 C CA . GLY A 1 181 ? -4.586 -4.467 11.651 1.00 94.50 181 GLY A CA 1
ATOM 1452 C C . GLY A 1 181 ? -5.284 -5.722 11.120 1.00 94.50 181 GLY A C 1
ATOM 1453 O O . GLY A 1 181 ? -4.708 -6.409 10.285 1.00 94.50 181 GLY A O 1
ATOM 1454 N N . GLN A 1 182 ? -6.499 -6.028 11.589 1.00 91.81 182 GLN A N 1
ATOM 1455 C CA . GLN A 1 182 ? -7.284 -7.174 11.119 1.00 91.81 182 GLN A CA 1
ATOM 1456 C C . GLN A 1 182 ? -8.121 -6.892 9.872 1.00 91.81 182 GLN A C 1
ATOM 1458 O O . GLN A 1 182 ? -8.482 -7.830 9.164 1.00 91.81 182 GLN A O 1
ATOM 1463 N N . ASP A 1 183 ? -8.458 -5.630 9.614 1.00 96.31 183 ASP A N 1
ATOM 1464 C CA . ASP A 1 183 ? -9.324 -5.260 8.501 1.00 96.31 183 ASP A CA 1
ATOM 1465 C C . ASP A 1 183 ? -8.487 -4.613 7.395 1.00 96.31 183 ASP A C 1
ATOM 1467 O O . ASP A 1 183 ? -8.026 -3.474 7.507 1.00 96.31 183 ASP A O 1
ATOM 1471 N N . SER A 1 184 ? -8.277 -5.365 6.312 1.00 96.88 184 SER A N 1
ATOM 1472 C CA . SER A 1 184 ? -7.445 -4.929 5.187 1.00 96.88 184 SER A CA 1
ATOM 1473 C C . SER A 1 184 ? -7.969 -3.653 4.521 1.00 96.88 184 SER A C 1
ATOM 1475 O O . SER A 1 184 ? -7.164 -2.843 4.067 1.00 96.88 184 SER A O 1
ATOM 1477 N N . ALA A 1 185 ? -9.287 -3.424 4.498 1.00 97.31 185 ALA A N 1
ATOM 1478 C CA . ALA A 1 185 ? -9.868 -2.217 3.913 1.00 97.31 185 ALA A CA 1
ATOM 1479 C C . ALA A 1 185 ? -9.619 -0.987 4.798 1.00 97.31 185 ALA A C 1
ATOM 1481 O O . ALA A 1 185 ? -9.309 0.092 4.289 1.00 97.31 185 ALA A O 1
ATOM 1482 N N . VAL A 1 186 ? -9.676 -1.147 6.124 1.00 97.62 186 VAL A N 1
ATOM 1483 C CA . VAL A 1 186 ? -9.296 -0.085 7.071 1.00 97.62 186 VAL A CA 1
ATOM 1484 C C . VAL A 1 186 ? -7.804 0.241 6.963 1.00 97.62 186 VAL A C 1
ATOM 1486 O O . VAL A 1 186 ? -7.435 1.417 6.925 1.00 97.62 186 VAL A O 1
ATOM 1489 N N . VAL A 1 187 ? -6.934 -0.771 6.885 1.00 96.69 187 VAL A N 1
ATOM 1490 C CA . VAL A 1 187 ? -5.487 -0.557 6.710 1.00 96.69 187 VAL A CA 1
ATOM 1491 C C . VAL A 1 187 ? -5.200 0.141 5.377 1.00 96.69 187 VAL A C 1
ATOM 1493 O O . VAL A 1 187 ? -4.476 1.138 5.359 1.00 96.69 187 VAL A O 1
ATOM 1496 N N . ALA A 1 188 ? -5.819 -0.308 4.281 1.00 94.88 188 ALA A N 1
ATOM 1497 C CA . ALA A 1 188 ? -5.682 0.304 2.959 1.00 94.88 188 ALA A CA 1
ATOM 1498 C C . ALA A 1 188 ? -6.181 1.759 2.925 1.00 94.88 188 ALA A C 1
ATOM 1500 O O . ALA A 1 188 ? -5.530 2.626 2.346 1.00 94.88 188 ALA A O 1
ATOM 1501 N N . TYR A 1 189 ? -7.287 2.067 3.608 1.00 95.19 189 TYR A N 1
ATOM 1502 C CA . TYR A 1 189 ? -7.769 3.442 3.758 1.00 95.19 189 TYR A CA 1
ATOM 1503 C C . TYR A 1 189 ? -6.707 4.365 4.365 1.00 95.19 189 TYR A C 1
ATOM 1505 O O . TYR A 1 189 ? -6.462 5.466 3.866 1.00 95.19 189 TYR A O 1
ATOM 1513 N N . PHE A 1 190 ? -6.073 3.933 5.455 1.00 94.19 190 PHE A N 1
ATOM 1514 C CA . PHE A 1 190 ? -5.069 4.742 6.138 1.00 94.19 190 PHE A CA 1
ATOM 1515 C C . PHE A 1 190 ? -3.744 4.806 5.386 1.00 94.19 190 PHE A C 1
ATOM 1517 O O . PHE A 1 190 ? -3.119 5.863 5.375 1.00 94.19 190 PHE A O 1
ATOM 1524 N N . TYR A 1 191 ? -3.376 3.734 4.686 1.00 92.00 191 TYR A N 1
ATOM 1525 C CA . TYR A 1 191 ? -2.291 3.761 3.713 1.00 92.00 191 TYR A CA 1
ATOM 1526 C C . TYR A 1 191 ? -2.534 4.838 2.642 1.00 92.00 191 TYR A C 1
ATOM 1528 O O . TYR A 1 191 ? -1.675 5.681 2.403 1.00 92.00 191 TYR A O 1
ATOM 1536 N N . ASN A 1 192 ? -3.735 4.882 2.060 1.00 89.19 192 ASN A N 1
ATOM 1537 C CA . ASN A 1 192 ? -4.068 5.832 0.998 1.00 89.19 192 ASN A CA 1
ATOM 1538 C C . ASN A 1 192 ? -4.193 7.289 1.478 1.00 89.19 192 ASN A C 1
ATOM 1540 O O . ASN A 1 192 ? -3.950 8.215 0.711 1.00 89.19 192 ASN A O 1
ATOM 1544 N N . THR A 1 193 ? -4.597 7.506 2.733 1.00 87.50 193 THR A N 1
ATOM 1545 C CA . THR A 1 193 ? -4.877 8.851 3.278 1.00 87.50 193 THR A CA 1
ATOM 1546 C C . THR A 1 193 ? -3.765 9.424 4.158 1.00 87.50 193 THR A C 1
ATOM 1548 O O . THR A 1 193 ? -3.774 10.621 4.457 1.00 87.50 193 THR A O 1
ATOM 1551 N N . GLY A 1 194 ? -2.804 8.596 4.567 1.00 88.50 194 GLY A N 1
ATOM 1552 C CA . GLY A 1 194 ? -1.612 8.991 5.305 1.00 88.50 194 GLY A CA 1
ATOM 1553 C C . GLY A 1 194 ? -1.799 9.191 6.816 1.00 88.50 194 GLY A C 1
ATOM 1554 O O . GLY A 1 194 ? -2.903 9.234 7.370 1.00 88.50 194 GLY A O 1
ATOM 1555 N N . LEU A 1 195 ? -0.668 9.361 7.512 1.00 89.31 195 LEU A N 1
ATOM 1556 C CA . LEU A 1 195 ? -0.585 9.357 8.982 1.00 89.31 195 LEU A CA 1
ATOM 1557 C C . LEU A 1 195 ? -1.371 10.488 9.662 1.00 89.31 195 LEU A C 1
ATOM 1559 O O . LEU A 1 195 ? -1.833 10.331 10.792 1.00 89.31 195 LEU A O 1
ATOM 1563 N N . ASN A 1 196 ? -1.567 11.628 8.997 1.00 89.75 196 ASN A N 1
ATOM 1564 C CA . ASN A 1 196 ? -2.380 12.712 9.557 1.00 89.75 196 ASN A CA 1
ATOM 1565 C C . ASN A 1 196 ? -3.847 12.287 9.702 1.00 89.75 196 ASN A C 1
ATOM 1567 O O . ASN A 1 196 ? -4.469 12.553 10.734 1.00 89.75 196 ASN A O 1
ATOM 1571 N N . LYS A 1 197 ? -4.383 11.556 8.714 1.00 92.50 197 LYS A N 1
ATOM 1572 C CA . LYS A 1 197 ? -5.755 11.045 8.772 1.00 92.50 197 LYS A CA 1
ATOM 1573 C C . LYS A 1 197 ? -5.910 9.939 9.810 1.00 92.50 197 LYS A C 1
ATOM 1575 O O . LYS A 1 197 ? -6.946 9.877 10.477 1.00 92.50 197 LYS A O 1
ATOM 1580 N N . VAL A 1 198 ? -4.866 9.127 9.997 1.00 94.25 198 VAL A N 1
ATOM 1581 C CA . VAL A 1 198 ? -4.766 8.151 11.093 1.00 94.25 198 VAL A CA 1
ATOM 1582 C C . VAL A 1 198 ? -4.956 8.848 12.438 1.00 94.25 198 VAL A C 1
ATOM 1584 O O . VAL A 1 198 ? -5.884 8.504 13.168 1.00 94.25 198 VAL A O 1
ATOM 1587 N N . LYS A 1 199 ? -4.144 9.874 12.739 1.00 95.88 199 LYS A N 1
ATOM 1588 C CA . LYS A 1 199 ? -4.216 10.625 14.008 1.00 95.88 199 LYS A CA 1
ATOM 1589 C C . LYS A 1 199 ? -5.584 11.259 14.230 1.00 95.88 199 LYS A C 1
ATOM 1591 O O . LYS A 1 199 ? -6.137 11.156 15.325 1.00 95.88 199 LYS A O 1
ATOM 1596 N N . GLU A 1 200 ? -6.140 11.897 13.199 1.00 95.69 200 GLU A N 1
ATOM 1597 C CA . GLU A 1 200 ? -7.451 12.550 13.272 1.00 95.69 200 GLU A CA 1
ATOM 1598 C C . GLU A 1 200 ? -8.559 11.536 13.600 1.00 95.69 200 GLU A C 1
ATOM 1600 O O . GLU A 1 200 ? -9.367 11.750 14.508 1.00 95.69 200 GLU A O 1
ATOM 1605 N N . SER A 1 201 ? -8.586 10.412 12.877 1.00 95.69 201 SER A N 1
ATOM 1606 C CA . SER A 1 201 ? -9.593 9.363 13.045 1.00 95.69 201 SER A CA 1
ATOM 1607 C C . SER A 1 201 ? -9.462 8.658 14.398 1.00 95.69 201 SER A C 1
ATOM 1609 O O . SER A 1 201 ? -10.453 8.503 15.115 1.00 95.69 201 SER A O 1
ATOM 1611 N N . ALA A 1 202 ? -8.236 8.312 14.795 1.00 95.94 202 ALA A N 1
ATOM 1612 C CA . ALA A 1 202 ? -7.940 7.688 16.078 1.00 95.94 202 ALA A CA 1
ATOM 1613 C C . ALA A 1 202 ? -8.321 8.593 17.260 1.00 95.94 202 ALA A C 1
ATOM 1615 O O . ALA A 1 202 ? -9.005 8.146 18.178 1.00 95.94 202 ALA A O 1
ATOM 1616 N N . SER A 1 203 ? -7.992 9.889 17.196 1.00 93.88 203 SER A N 1
ATOM 1617 C CA . SER A 1 203 ? -8.367 10.868 18.228 1.00 93.88 203 SER A CA 1
ATOM 1618 C C . SER A 1 203 ? -9.884 10.998 18.382 1.00 93.88 203 SER A C 1
ATOM 1620 O O . SER A 1 203 ? -10.400 11.078 19.498 1.00 93.88 203 SER A O 1
ATOM 1622 N N . LYS A 1 204 ? -10.626 10.993 17.264 1.00 93.06 204 LYS A N 1
ATOM 1623 C CA . LYS A 1 204 ? -12.097 10.991 17.288 1.00 93.06 204 LYS A CA 1
ATOM 1624 C C . LYS A 1 204 ? -12.641 9.737 17.969 1.00 93.06 204 LYS A C 1
ATOM 1626 O O . LYS A 1 204 ? -13.597 9.844 18.733 1.00 93.06 204 LYS A O 1
ATOM 1631 N N . GLN A 1 205 ? -12.041 8.572 17.718 1.00 91.62 205 GLN A N 1
ATOM 1632 C CA . GLN A 1 205 ? -12.463 7.342 18.385 1.00 91.62 205 GLN A CA 1
ATOM 1633 C C . GLN A 1 205 ? -12.092 7.305 19.859 1.00 91.62 205 GLN A C 1
ATOM 1635 O O . GLN A 1 205 ? -12.927 6.911 20.666 1.00 91.62 205 GLN A O 1
ATOM 1640 N N . ARG A 1 206 ? -10.911 7.797 20.242 1.00 91.00 206 ARG A N 1
ATOM 1641 C CA . ARG A 1 206 ? -10.527 7.909 21.652 1.00 91.00 206 ARG A CA 1
ATOM 1642 C C . ARG A 1 206 ? -11.578 8.665 22.458 1.00 91.00 206 ARG A C 1
ATOM 1644 O O . ARG A 1 206 ? -12.054 8.132 23.451 1.00 91.00 206 ARG A O 1
ATOM 1651 N N . LYS A 1 207 ? -12.007 9.841 21.983 1.00 88.19 207 LYS A N 1
ATOM 1652 C CA . LYS A 1 207 ? -13.054 10.653 22.635 1.00 88.19 207 LYS A CA 1
ATOM 1653 C C . LYS A 1 207 ? -14.390 9.914 22.755 1.00 88.19 207 LYS A C 1
ATOM 1655 O O . LYS A 1 207 ? -15.074 10.032 23.762 1.00 88.19 207 LYS A O 1
ATOM 1660 N N . LYS A 1 208 ? -14.764 9.124 21.744 1.00 86.56 208 LYS A N 1
ATOM 1661 C CA . LYS A 1 208 ? -15.989 8.305 21.779 1.00 86.56 208 LYS A CA 1
ATOM 1662 C C . LYS A 1 208 ? -15.896 7.145 22.774 1.00 86.56 208 LYS A C 1
ATOM 1664 O O . LYS A 1 208 ? -16.909 6.755 23.341 1.00 86.56 208 LYS A O 1
ATOM 1669 N N . LEU A 1 209 ? -14.701 6.590 22.967 1.00 84.00 209 LEU A N 1
ATOM 1670 C CA . LEU A 1 209 ? -14.445 5.421 23.812 1.00 84.00 209 LEU A CA 1
ATOM 1671 C C . LEU A 1 209 ? -13.969 5.777 25.231 1.00 84.00 209 LEU A C 1
ATOM 1673 O O . LEU A 1 209 ? -13.754 4.871 26.038 1.00 84.00 209 LEU A O 1
ATOM 1677 N N . GLU A 1 210 ? -13.766 7.059 25.540 1.00 78.88 210 GLU A N 1
ATOM 1678 C CA . GLU A 1 210 ? -13.177 7.534 26.802 1.00 78.88 210 GLU A CA 1
ATOM 1679 C C . GLU A 1 210 ? -14.029 7.173 28.024 1.00 78.88 210 GLU A C 1
ATOM 1681 O O . GLU A 1 210 ? -13.492 6.830 29.073 1.00 78.88 210 GLU A O 1
ATOM 1686 N N . HIS A 1 211 ? -15.353 7.149 27.858 1.00 73.56 211 HIS A N 1
ATOM 1687 C CA . HIS A 1 211 ? -16.309 6.832 28.926 1.00 73.56 211 HIS A CA 1
ATOM 1688 C C . HIS A 1 211 ? -17.009 5.485 28.744 1.00 73.56 211 HIS A C 1
ATOM 1690 O O . HIS A 1 211 ? -17.876 5.125 29.538 1.00 73.56 211 HIS A O 1
ATOM 1696 N N . LEU A 1 212 ? -16.665 4.740 27.691 1.00 69.50 212 LEU A N 1
ATOM 1697 C CA . LEU A 1 212 ? -17.273 3.444 27.435 1.00 69.50 212 LEU A CA 1
ATOM 1698 C C . LEU A 1 212 ? -16.457 2.339 28.117 1.00 69.50 212 LEU A C 1
ATOM 1700 O O . LEU A 1 212 ? -15.226 2.307 27.968 1.00 69.50 212 LEU A O 1
ATOM 1704 N N . PRO A 1 213 ? -17.118 1.410 28.838 1.00 68.38 213 PRO A N 1
ATOM 1705 C CA . PRO A 1 213 ? -16.446 0.231 29.353 1.00 68.38 213 PRO A CA 1
ATOM 1706 C C . PRO A 1 213 ? -15.820 -0.554 28.200 1.00 68.38 213 PRO A C 1
ATOM 1708 O O . PRO A 1 213 ? -16.206 -0.419 27.034 1.00 68.38 213 PRO A O 1
ATOM 1711 N N . TYR A 1 214 ? -14.827 -1.374 28.532 1.00 69.06 214 TYR A N 1
ATOM 1712 C CA . TYR A 1 214 ? -14.199 -2.273 27.575 1.00 69.06 214 TYR A CA 1
ATOM 1713 C C . TYR A 1 214 ? -15.280 -3.108 26.879 1.00 69.06 214 TYR A C 1
ATOM 1715 O O . TYR A 1 214 ? -15.987 -3.879 27.525 1.00 69.06 214 TYR A O 1
ATOM 1723 N N . SER A 1 215 ? -15.451 -2.902 25.576 1.00 65.50 215 SER A N 1
ATOM 1724 C CA . SER A 1 215 ? -16.512 -3.528 24.795 1.00 65.50 215 SER A CA 1
ATOM 1725 C C . SER A 1 215 ? -15.882 -4.423 23.736 1.00 65.50 215 SER A C 1
ATOM 1727 O O . SER A 1 215 ? -15.090 -3.925 22.936 1.00 65.50 215 SER A O 1
ATOM 1729 N N . PRO A 1 216 ? -16.266 -5.709 23.661 1.00 61.66 216 PRO A N 1
ATOM 1730 C CA . PRO A 1 216 ? -15.784 -6.610 22.619 1.00 61.66 216 PRO A CA 1
ATOM 1731 C C . PRO A 1 216 ? -16.391 -6.298 21.242 1.00 61.66 216 PRO A C 1
ATOM 1733 O O . PRO A 1 216 ? -15.990 -6.895 20.247 1.00 61.66 216 PRO A O 1
ATOM 1736 N N . LYS A 1 217 ? -17.380 -5.394 21.154 1.00 78.94 217 LYS A N 1
ATOM 1737 C CA . LYS A 1 217 ? -17.996 -5.032 19.872 1.00 78.94 217 LYS A CA 1
ATOM 1738 C C . LYS A 1 217 ? -17.019 -4.215 19.032 1.00 78.94 217 LYS A C 1
ATOM 1740 O O . LYS A 1 217 ? -16.504 -3.199 19.502 1.00 78.94 217 LYS A O 1
ATOM 1745 N N . ALA A 1 218 ? -16.833 -4.644 17.786 1.00 88.50 218 ALA A N 1
ATOM 1746 C CA . ALA A 1 218 ? -15.999 -3.952 16.817 1.00 88.50 218 ALA A CA 1
ATOM 1747 C C . ALA A 1 218 ? -16.491 -2.517 16.564 1.00 88.50 218 ALA A C 1
ATOM 1749 O O . ALA A 1 218 ? -17.694 -2.259 16.451 1.00 88.50 218 ALA A O 1
ATOM 1750 N N . VAL A 1 219 ? -15.548 -1.587 16.444 1.00 91.00 219 VAL A N 1
ATOM 1751 C CA . VAL A 1 219 ? -15.797 -0.203 16.040 1.00 91.00 219 VAL A CA 1
ATOM 1752 C C . VAL A 1 219 ? -15.905 -0.150 14.525 1.00 91.00 219 VAL A C 1
ATOM 1754 O O . VAL A 1 219 ? -14.984 -0.536 13.813 1.00 91.00 219 VAL A O 1
ATOM 1757 N N . ARG A 1 220 ? -17.015 0.375 14.020 1.00 93.50 220 ARG A N 1
ATOM 1758 C CA . ARG A 1 220 ? -17.215 0.548 12.582 1.00 93.50 220 ARG A CA 1
ATOM 1759 C C . ARG A 1 220 ? -16.647 1.886 12.124 1.00 93.50 220 ARG A C 1
ATOM 1761 O O . ARG A 1 220 ? -16.945 2.931 12.714 1.00 93.50 220 ARG A O 1
ATOM 1768 N N . LEU A 1 221 ? -15.792 1.859 11.108 1.00 94.62 221 LEU A N 1
ATOM 1769 C CA . LEU A 1 221 ? -15.173 3.048 10.530 1.00 94.62 221 LEU A CA 1
ATOM 1770 C C . LEU A 1 221 ? -15.701 3.264 9.120 1.00 94.62 221 LEU A C 1
ATOM 1772 O O . LEU A 1 221 ? -15.529 2.392 8.281 1.00 94.62 221 LEU A O 1
ATOM 1776 N N . LYS A 1 222 ? -16.253 4.456 8.861 1.00 94.38 222 LYS A N 1
ATOM 1777 C CA . LYS A 1 222 ? -16.743 4.879 7.541 1.00 94.38 222 LYS A CA 1
ATOM 1778 C C . LYS A 1 222 ? -15.590 5.115 6.563 1.00 94.38 222 LYS A C 1
ATOM 1780 O O . LYS A 1 222 ? -15.214 6.261 6.315 1.00 94.38 222 LYS A O 1
ATOM 1785 N N . VAL A 1 223 ? -14.989 4.035 6.080 1.00 94.25 223 VAL A N 1
ATOM 1786 C CA . VAL A 1 223 ? -13.799 4.035 5.218 1.00 94.25 223 VAL A CA 1
ATOM 1787 C C . VAL A 1 223 ? -14.135 3.664 3.783 1.00 94.25 223 VAL A C 1
ATOM 1789 O O . VAL A 1 223 ? -13.416 4.086 2.883 1.00 94.25 223 VAL A O 1
ATOM 1792 N N . LEU A 1 224 ? -15.256 2.980 3.532 1.00 94.88 224 LEU A N 1
ATOM 1793 C CA . LEU A 1 224 ? -15.649 2.527 2.190 1.00 94.88 224 LEU A CA 1
ATOM 1794 C C . LEU A 1 224 ? -16.090 3.670 1.258 1.00 94.88 224 LEU A C 1
ATOM 1796 O O . LEU A 1 224 ? -16.393 3.457 0.083 1.00 94.88 224 LEU A O 1
ATOM 1800 N N . ILE A 1 225 ? -16.105 4.912 1.746 1.00 92.12 225 ILE A N 1
ATOM 1801 C CA . ILE A 1 225 ? -16.183 6.115 0.904 1.00 92.12 225 ILE A CA 1
ATOM 1802 C C . ILE A 1 225 ? -14.892 6.351 0.106 1.00 92.12 225 ILE A C 1
ATOM 1804 O O . ILE A 1 225 ? -14.921 7.040 -0.911 1.00 92.12 225 ILE A O 1
ATOM 1808 N N . ASN A 1 226 ? -13.765 5.799 0.561 1.00 92.19 226 ASN A N 1
ATOM 1809 C CA . ASN A 1 226 ? -12.488 5.882 -0.128 1.00 92.19 226 ASN A CA 1
ATOM 1810 C C . ASN A 1 226 ? -12.406 4.814 -1.238 1.00 92.19 226 ASN A C 1
ATOM 1812 O O . ASN A 1 226 ? -12.691 3.646 -0.963 1.00 92.19 226 ASN A O 1
ATOM 1816 N N . PRO A 1 227 ? -11.987 5.180 -2.465 1.00 90.56 227 PRO A N 1
ATOM 1817 C CA . PRO A 1 227 ? -11.940 4.248 -3.591 1.00 90.56 227 PRO A CA 1
ATOM 1818 C C . PRO A 1 227 ? -11.040 3.028 -3.371 1.00 90.56 227 PRO A C 1
ATOM 1820 O O . PRO A 1 227 ? -11.450 1.920 -3.708 1.00 90.56 227 PRO A O 1
ATOM 1823 N N . MET A 1 228 ? -9.852 3.208 -2.779 1.00 92.12 228 MET A N 1
ATOM 1824 C CA . MET A 1 228 ? -8.954 2.088 -2.481 1.00 92.12 228 MET A CA 1
ATOM 1825 C C . MET A 1 228 ? -9.569 1.174 -1.426 1.00 92.12 228 MET A C 1
ATOM 1827 O O . MET A 1 228 ? -9.637 -0.031 -1.630 1.00 92.12 228 MET A O 1
ATOM 1831 N N . ALA A 1 229 ? -10.054 1.734 -0.317 1.00 95.44 229 ALA A N 1
ATOM 1832 C CA . ALA A 1 229 ? -10.639 0.944 0.764 1.00 95.44 229 ALA A CA 1
ATOM 1833 C C . ALA A 1 229 ? -11.831 0.105 0.282 1.00 95.44 229 ALA A C 1
ATOM 1835 O O . ALA A 1 229 ? -11.921 -1.075 0.609 1.00 95.44 229 ALA A O 1
ATOM 1836 N N . ARG A 1 230 ? -12.709 0.703 -0.536 1.00 97.31 230 ARG A N 1
ATOM 1837 C CA . ARG A 1 230 ? -13.836 0.003 -1.163 1.00 97.31 230 ARG A CA 1
ATOM 1838 C C . ARG A 1 230 ? -13.365 -1.132 -2.058 1.00 97.31 230 ARG A C 1
ATOM 1840 O O . ARG A 1 230 ? -13.788 -2.262 -1.876 1.00 97.31 230 ARG A O 1
ATOM 1847 N N . TRP A 1 231 ? -12.454 -0.848 -2.983 1.00 95.50 231 TRP A N 1
ATOM 1848 C CA . TRP A 1 231 ? -11.970 -1.869 -3.903 1.00 95.50 231 TRP A CA 1
ATOM 1849 C C . TRP A 1 231 ? -11.264 -3.012 -3.167 1.00 95.50 231 TRP A C 1
ATOM 1851 O O . TRP A 1 231 ? -11.502 -4.175 -3.477 1.00 95.50 231 TRP A O 1
ATOM 1861 N N . VAL A 1 232 ? -10.443 -2.703 -2.158 1.00 96.44 232 VAL A N 1
ATOM 1862 C CA . VAL A 1 232 ? -9.787 -3.720 -1.324 1.00 96.44 232 VAL A CA 1
ATOM 1863 C C . VAL A 1 232 ? -10.829 -4.564 -0.599 1.00 96.44 232 VAL A C 1
ATOM 1865 O O . VAL A 1 232 ? -10.701 -5.782 -0.604 1.00 96.44 232 VAL A O 1
ATOM 1868 N N . HIS A 1 233 ? -11.864 -3.949 -0.021 1.00 97.62 233 HIS A N 1
ATOM 1869 C CA . HIS A 1 233 ? -12.965 -4.669 0.622 1.00 97.62 233 HIS A CA 1
ATOM 1870 C C . HIS A 1 233 ? -13.648 -5.650 -0.342 1.00 97.62 233 HIS A C 1
ATOM 1872 O O . HIS A 1 233 ? -13.782 -6.830 -0.021 1.00 97.62 233 HIS A O 1
ATOM 1878 N N . ASP A 1 234 ? -13.998 -5.180 -1.539 1.00 97.44 234 ASP A N 1
ATOM 1879 C CA . ASP A 1 234 ? -14.750 -5.952 -2.533 1.00 97.44 234 ASP A CA 1
ATOM 1880 C C . ASP A 1 234 ? -13.919 -7.088 -3.163 1.00 97.44 234 ASP A C 1
ATOM 1882 O O . ASP A 1 234 ? -14.472 -8.093 -3.610 1.00 97.44 234 ASP A O 1
ATOM 1886 N N . ASN A 1 235 ? -12.587 -6.959 -3.184 1.00 96.88 235 ASN A N 1
ATOM 1887 C CA . ASN A 1 235 ? -11.685 -7.891 -3.871 1.00 96.88 235 ASN A CA 1
ATOM 1888 C C . ASN A 1 235 ? -10.793 -8.713 -2.924 1.00 96.88 235 ASN A C 1
ATOM 1890 O O . ASN A 1 235 ? -9.975 -9.504 -3.397 1.00 96.88 235 ASN A O 1
ATOM 1894 N N . ILE A 1 236 ? -10.931 -8.574 -1.598 1.00 96.38 236 ILE A N 1
ATOM 1895 C CA . ILE A 1 236 ? -9.978 -9.158 -0.637 1.00 96.38 236 ILE A CA 1
ATOM 1896 C C . ILE A 1 236 ? -9.836 -10.683 -0.755 1.00 96.38 236 ILE A C 1
ATOM 1898 O O . ILE A 1 236 ? -8.758 -11.229 -0.522 1.00 96.38 236 ILE A O 1
ATOM 1902 N N . THR A 1 237 ? -10.901 -11.376 -1.165 1.00 96.62 237 THR A N 1
ATOM 1903 C CA . THR A 1 237 ? -10.923 -12.838 -1.325 1.00 96.62 237 THR A CA 1
ATOM 1904 C C . THR A 1 237 ? -9.960 -13.331 -2.405 1.00 96.62 237 THR A C 1
ATOM 1906 O O . THR A 1 237 ? -9.433 -14.437 -2.290 1.00 96.62 237 THR A O 1
ATOM 1909 N N . GLN A 1 238 ? -9.646 -12.505 -3.409 1.00 95.31 238 GLN A N 1
ATOM 1910 C CA . GLN A 1 238 ? -8.664 -12.830 -4.452 1.00 95.31 238 GLN A CA 1
ATOM 1911 C C . GLN A 1 238 ? -7.249 -12.984 -3.877 1.00 95.31 238 GLN A C 1
ATOM 1913 O O . GLN A 1 238 ? -6.412 -13.692 -4.437 1.00 95.31 238 GLN A O 1
ATOM 1918 N N . PHE A 1 239 ? -6.994 -12.373 -2.720 1.00 96.81 239 PHE A N 1
ATOM 1919 C CA . PHE A 1 239 ? -5.695 -12.359 -2.062 1.00 96.81 239 PHE A CA 1
ATOM 1920 C C . PHE A 1 239 ? -5.576 -13.397 -0.946 1.00 96.81 239 PHE A C 1
ATOM 1922 O O . PHE A 1 239 ? -4.572 -13.393 -0.248 1.00 96.81 239 PHE A O 1
ATOM 1929 N N . GLU A 1 240 ? -6.525 -14.321 -0.763 1.00 96.56 240 GLU A N 1
ATOM 1930 C CA . GLU A 1 240 ? -6.510 -15.247 0.388 1.00 96.56 240 GLU A CA 1
ATOM 1931 C C . GLU A 1 240 ? -5.201 -16.051 0.512 1.00 96.56 240 GLU A C 1
ATOM 1933 O O . GLU A 1 240 ? -4.708 -16.318 1.604 1.00 96.56 240 GLU A O 1
ATOM 1938 N N . HIS A 1 241 ? -4.554 -16.341 -0.615 1.00 96.19 241 HIS A N 1
ATOM 1939 C CA . HIS A 1 241 ? -3.265 -17.025 -0.676 1.00 96.19 241 HIS A CA 1
ATOM 1940 C C . HIS A 1 241 ? -2.060 -16.202 -0.170 1.00 96.19 241 HIS A C 1
ATOM 1942 O O . HIS A 1 241 ? -0.955 -16.746 -0.109 1.00 96.19 241 HIS A O 1
ATOM 1948 N N . PHE A 1 242 ? -2.259 -14.924 0.165 1.00 97.31 242 PHE A N 1
ATOM 1949 C CA . PHE A 1 242 ? -1.304 -14.027 0.824 1.00 97.31 242 PHE A CA 1
ATOM 1950 C C . PHE A 1 242 ? -1.530 -13.905 2.335 1.00 97.31 242 PHE A C 1
ATOM 1952 O O . PHE A 1 242 ? -0.753 -13.223 2.997 1.00 97.31 242 PHE A O 1
ATOM 1959 N N . LYS A 1 243 ? -2.576 -14.526 2.894 1.00 96.69 243 LYS A N 1
ATOM 1960 C CA . LYS A 1 243 ? -2.961 -14.337 4.297 1.00 96.69 243 LYS A CA 1
ATOM 1961 C C . LYS A 1 243 ? -1.801 -14.571 5.264 1.00 96.69 243 LYS A C 1
ATOM 1963 O O . LYS A 1 243 ? -1.178 -15.636 5.282 1.00 96.69 243 LYS A O 1
ATOM 1968 N N . THR A 1 244 ? -1.558 -13.574 6.109 1.00 95.75 244 THR A N 1
ATOM 1969 C CA . THR A 1 244 ? -0.691 -13.672 7.285 1.00 95.75 244 THR A CA 1
ATOM 1970 C C . THR A 1 244 ? -1.446 -13.163 8.499 1.00 95.75 244 THR A C 1
ATOM 1972 O O . THR A 1 244 ? -2.194 -12.194 8.408 1.00 95.75 244 THR A O 1
ATOM 1975 N N . GLU A 1 245 ? -1.253 -13.816 9.641 1.00 93.31 245 GLU A N 1
ATOM 1976 C CA . GLU A 1 245 ? -1.904 -13.400 10.882 1.00 93.31 245 GLU A CA 1
ATOM 1977 C C . GLU A 1 245 ? -1.256 -12.110 11.417 1.00 93.31 245 GLU A C 1
ATOM 1979 O O . GLU A 1 245 ? -0.042 -12.097 11.656 1.00 93.31 245 GLU A O 1
ATOM 1984 N N . PRO A 1 246 ? -2.026 -11.021 11.614 1.00 92.06 246 PRO A N 1
ATOM 1985 C CA . PRO A 1 246 ? -1.516 -9.803 12.231 1.00 92.06 246 PRO A CA 1
ATOM 1986 C C . PRO A 1 246 ? -1.076 -10.048 13.674 1.00 92.06 246 PRO A C 1
ATOM 1988 O O . PRO A 1 246 ? -1.729 -10.776 14.426 1.00 92.06 246 PRO A O 1
ATOM 1991 N N . GLN A 1 247 ? -0.010 -9.376 14.105 1.00 93.31 247 GLN A N 1
ATOM 1992 C CA . GLN A 1 247 ? 0.431 -9.437 15.493 1.00 93.31 247 GLN A CA 1
ATOM 1993 C C . GLN A 1 247 ? -0.397 -8.472 16.340 1.00 93.31 247 GLN A C 1
ATOM 1995 O O . GLN A 1 247 ? -0.342 -7.253 16.166 1.00 93.31 247 GLN A O 1
ATOM 2000 N N . TRP A 1 248 ? -1.139 -9.025 17.293 1.00 90.94 248 TRP A N 1
ATOM 2001 C CA . TRP A 1 248 ? -1.949 -8.241 18.213 1.00 90.94 248 TRP A CA 1
ATOM 2002 C C . TRP A 1 248 ? -1.074 -7.543 19.264 1.00 90.94 248 TRP A C 1
ATOM 2004 O O . TRP A 1 248 ? -0.282 -8.208 19.939 1.00 90.94 248 TRP A O 1
ATOM 2014 N N . PRO A 1 249 ? -1.225 -6.221 19.461 1.00 89.88 249 PRO A N 1
ATOM 2015 C CA . PRO A 1 249 ? -0.636 -5.540 20.606 1.00 89.88 249 PRO A CA 1
ATOM 2016 C C . PRO A 1 249 ? -1.212 -6.059 21.931 1.00 89.88 249 PRO A C 1
ATOM 2018 O O . PRO A 1 249 ? -2.331 -6.564 21.993 1.00 89.88 249 PRO A O 1
ATOM 2021 N N . LEU A 1 250 ? -0.491 -5.878 23.036 1.00 88.88 250 LEU A N 1
ATOM 2022 C CA . LEU A 1 250 ? -1.081 -6.109 24.355 1.00 88.88 250 LEU A CA 1
ATOM 2023 C C . LEU A 1 250 ? -2.175 -5.063 24.630 1.00 88.88 250 LEU A C 1
ATOM 2025 O O . LEU A 1 250 ? -2.031 -3.899 24.261 1.00 88.88 250 LEU A O 1
ATOM 2029 N N . LYS A 1 251 ? -3.232 -5.464 25.350 1.00 87.25 251 LYS A N 1
ATOM 2030 C CA . LYS A 1 251 ? -4.330 -4.581 25.801 1.00 87.25 251 LYS A CA 1
ATOM 2031 C C . LYS A 1 251 ? -5.213 -4.018 24.667 1.00 87.25 251 LYS A C 1
ATOM 2033 O O . LYS A 1 251 ? -5.658 -2.873 24.750 1.00 87.25 251 LYS A O 1
ATOM 2038 N N . VAL A 1 252 ? -5.492 -4.804 23.619 1.00 90.19 252 VAL A N 1
ATOM 2039 C CA . VAL A 1 252 ? -6.445 -4.408 22.558 1.00 90.19 252 VAL A CA 1
ATOM 2040 C C . VAL A 1 252 ? -7.859 -4.254 23.101 1.00 90.19 252 VAL A C 1
ATOM 2042 O O . VAL A 1 252 ? -8.551 -5.249 23.279 1.0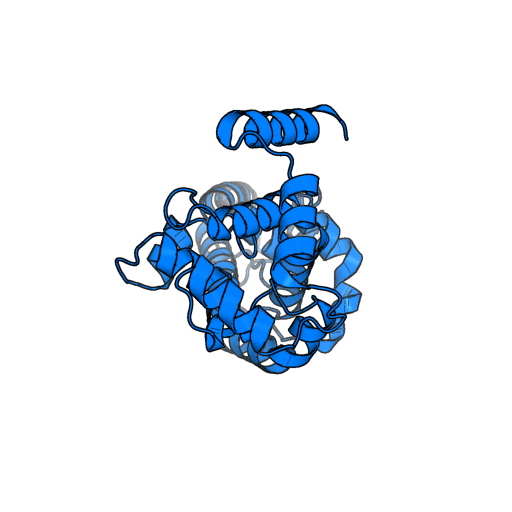0 90.19 252 VAL A O 1
ATOM 2045 N N . ARG A 1 253 ? -8.319 -3.008 23.270 1.00 89.06 253 ARG A N 1
ATOM 2046 C CA . ARG A 1 253 ? -9.666 -2.686 23.768 1.00 89.06 253 ARG A CA 1
ATOM 2047 C C . ARG A 1 253 ? -10.776 -3.227 22.886 1.00 89.06 253 ARG A C 1
ATOM 2049 O O . ARG A 1 253 ? -11.781 -3.710 23.388 1.00 89.06 253 ARG A O 1
ATOM 2056 N N . THR A 1 254 ? -10.600 -3.084 21.582 1.00 91.62 254 THR A N 1
ATOM 2057 C CA . THR A 1 254 ? -11.538 -3.534 20.557 1.00 91.62 254 THR A CA 1
ATOM 2058 C C . THR A 1 254 ? -10.838 -3.499 19.200 1.00 91.62 254 THR A C 1
ATOM 2060 O O . THR A 1 254 ? -9.728 -2.973 19.074 1.00 91.62 254 THR A O 1
ATOM 2063 N N . VAL A 1 255 ? -11.492 -4.043 18.182 1.00 93.19 255 VAL A N 1
ATOM 2064 C CA . VAL A 1 255 ? -11.029 -4.026 16.795 1.00 93.19 255 VAL A CA 1
ATOM 2065 C C . VAL A 1 255 ? -11.850 -3.046 15.968 1.00 93.19 255 VAL A C 1
ATOM 2067 O O . VAL A 1 255 ? -13.008 -2.775 16.289 1.00 93.19 255 VAL A O 1
ATOM 2070 N N . ALA A 1 256 ? -11.262 -2.508 14.904 1.00 93.62 256 ALA A N 1
ATOM 2071 C CA . ALA A 1 256 ? -12.004 -1.747 13.910 1.00 93.62 256 ALA A CA 1
ATOM 2072 C C . ALA A 1 256 ? -12.356 -2.612 12.700 1.00 93.62 256 ALA A C 1
ATOM 2074 O O . ALA A 1 256 ? -11.551 -3.438 12.280 1.00 93.62 256 ALA A O 1
ATOM 2075 N N . VAL A 1 257 ? -13.529 -2.363 12.123 1.00 95.75 257 VAL A N 1
ATOM 2076 C CA . VAL A 1 257 ? -13.976 -2.968 10.864 1.00 95.75 257 VAL A CA 1
ATOM 2077 C C . VAL A 1 257 ? -14.478 -1.893 9.908 1.00 95.75 257 VAL A C 1
ATOM 2079 O O . VAL A 1 257 ? -14.939 -0.829 10.343 1.00 95.75 257 VAL A O 1
ATOM 2082 N N . ALA A 1 258 ? -14.378 -2.165 8.613 1.00 94.62 258 ALA A N 1
ATOM 2083 C CA . ALA A 1 258 ? -14.846 -1.262 7.576 1.00 94.62 258 ALA A CA 1
ATOM 2084 C C . ALA A 1 258 ? -16.384 -1.148 7.549 1.00 94.62 258 ALA A C 1
ATOM 2086 O O . ALA A 1 258 ? -17.108 -2.132 7.713 1.00 94.62 258 ALA A O 1
ATOM 2087 N N . GLU A 1 259 ? -16.864 0.078 7.334 1.00 93.19 259 GLU A N 1
ATOM 2088 C CA . GLU A 1 259 ? -18.242 0.477 7.011 1.00 93.19 259 GLU A CA 1
ATOM 2089 C C . GLU A 1 259 ? -18.222 1.562 5.919 1.00 93.19 259 GLU A C 1
ATOM 2091 O O . GLU A 1 259 ? -17.199 2.283 5.788 1.00 93.19 259 GLU A O 1
#

Sequence (259 aa):
MSDLESLFRWAIYYDYRTTPERILRNLRNRLYGGVNDLHDTSVINVYSRLTDCSAEQISRSHLVLSISEFLGRYKQNIMQEARSRGIDARAVAAAISWEFQENLKGRLTDYAQIFFPGKTSGIGWGSMHTQEAQRLTQSRHSVSEIACIRMDAMTVIPLVAQFMKDCVDLYFKESGGVFIGQDSAVVAYFYNTGLNKVKESASKQRKKLEHLPYSPKAVRLKVLINPMARWVHDNITQFEHFKTEPQWPLKVRTVAVAE

Foldseek 3Di:
DPDVVVVVQVVCCVVPVDGLVRLVVCCCVVQDVPPPALQPLSNLVLLCVLLVADSQLSNQFLSRDDLVRNCVVCLVVLLVLLQVLQFWSLLLSLLLVCCSPPVPVQVSQLSVCSNVPQPDQGQASHQCGNVLLCVVVVDPDGSSVSSSLRRGSNNNSNSLSVQLSVLQVLLCVLLVAAGARVESLSSSLCSRVDDVVSNVQSVVNNVVCVPPPLDQDAAEDARCVDPSSVSSVVCSVVCPVSTDHGDHDPPRSYYYYYD